Protein 5J1N (pdb70)

Foldseek 3Di:
DLVVLVVVLLVQCVVFFAPDPQLVVLNVQLNVDDALVSVLVSLVVSLVSQVLVQVCVVVVWAAQPVQDWPQRVCVVVVQHDPPFDTDRARTWDQDPQEIEGEHEDEDADPVVLVVVVVVQVVNQVSRQVRSVVRPHHYDYYYHYYHDSDGDRGDVVSVVSSVVSSVVSVVD

Solvent-accessible surface area: 9710 Å² total; per-residue (Å²): 87,40,150,119,75,25,49,47,4,48,63,20,0,55,137,96,8,35,157,49,115,108,1,46,178,25,45,106,30,3,43,106,34,105,89,32,164,51,2,28,106,22,0,84,118,1,2,49,30,0,3,32,2,17,0,2,99,85,56,46,10,108,34,8,84,134,104,30,23,0,82,121,2,0,121,70,98,73,35,83,8,128,60,18,63,168,5,50,3,30,0,35,90,17,81,57,67,61,0,32,0,0,6,13,13,18,84,93,44,101,75,84,45,101,98,30,84,90,83,0,91,111,57,0,91,112,0,92,114,41,0,104,100,35,109,6,59,16,73,58,56,30,31,24,56,89,47,54,89,12,154,19,7,45,70,130,1,0,49,92,0,67,93,15,9,153,33,3,118,170,141

InterPro domains:
  IPR007099 RNA-directed RNA polymerase, negative-strand RNA virus [PS50525] (1178-1373)
  IPR010453 RNA polymerase, arenaviral [MF_04086] (1-2219)
  IPR010453 RNA polymerase, arenaviral [PF06317] (178-2213)
  IPR010453 RNA polymerase, arenaviral [PIRSF000836] (1-2219)
  IPR026382 RNA endonuclease, cap-snatching, arenaviral [PF17296] (1-172)
  IPR048006 RNA endonuclease, cap-snatching, bunyaviral [TIGR04202] (86-146)

Sequence (171 aa):
GMEEDIACVVKDLVSKYLADNERLSSRQKLAFLVQTEPRMLLMMEGLKLLSLCIIEIDSCNANGCEHNSEDKSVERILHDHGILTPSLCFVVPDGYKLTGNVLILLECCCFVRSSPANFEQKYIEDFKKLEQLKEDLKTVNISSLIPLIIDGRTSFYNEQIPDWVNDKLRDTLFSLLRY

CATH classification: 3.30.70.2640

B-factor: mean 13.7, std 6.15, range [5.7, 61.82]

Nearest PDB structures (foldseek):
  5j1n-assembly1_A  TM=1.006E+00  e=1.691E-35  Mammarenavirus lassaense
  4miw-assembly1_A  TM=9.130E-01  e=6.187E-31  Mammarenavirus lassaense
  3jsb-assembly2_B  TM=9.415E-01  e=4.717E-23  Lymphocytic choriomeningitis virus (strain Armstrong)
  5ltn-assembly1_A  TM=9.493E-01  e=1.013E-22  Mammarenavirus choriomeningitidis
  3jsb-assembly1_A-2  TM=9.233E-01  e=7.367E-23  Lymphocytic choriomeningitis virus (strain Armstrong)

Structure (mmCIF, N/CA/C/O backbone):
data_5J1N
#
_entry.id   5J1N
#
_cell.length_a   51.500
_cell.length_b   51.500
_cell.length_c   143.000
_cell.angle_alpha   90.00
_cell.angle_beta   90.00
_cell.angle_gamma   90.00
#
_symmetry.space_group_name_H-M   'P 41 21 2'
#
loop_
_entity.id
_entity.type
_entity.pdbx_description
1 polymer 'RNA-directed RNA polymerase L'
2 non-polymer 'MANGANESE (III) ION'
3 non-polymer (4S)-2-METHYL-2,4-PENTANEDIOL
4 water water
#
loop_
_atom_site.group_PDB
_atom_site.id
_atom_site.type_symbol
_atom_site.label_atom_id
_atom_site.label_alt_id
_atom_site.label_comp_id
_atom_site.label_asym_id
_atom_site.label_entity_id
_atom_site.label_seq_id
_atom_site.pdbx_PDB_ins_code
_atom_site.Cartn_x
_atom_site.Cartn_y
_atom_site.Cartn_z
_atom_site.occupancy
_atom_site.B_iso_or_equiv
_atom_site.auth_seq_id
_atom_site.auth_comp_id
_atom_site.auth_asym_id
_atom_site.auth_atom_id
_atom_site.pdbx_PDB_model_num
ATOM 1 N N . GLY A 1 1 ? 45.159 22.443 -21.196 1.00 10.41 0 GLY A N 1
ATOM 2 C CA . GLY A 1 1 ? 44.044 23.129 -20.506 1.00 9.10 0 GLY A CA 1
ATOM 3 C C . GLY A 1 1 ? 42.869 22.174 -20.440 1.00 8.02 0 GLY A C 1
ATOM 4 O O . GLY A 1 1 ? 43.001 20.958 -20.646 1.00 8.22 0 GLY A O 1
ATOM 5 N N . MET A 1 2 ? 41.694 22.730 -20.161 1.00 8.37 1 MET A N 1
ATOM 6 C CA . MET A 1 2 ? 40.507 21.908 -19.950 1.00 8.32 1 MET A CA 1
ATOM 7 C C . MET A 1 2 ? 40.196 21.004 -21.131 1.00 7.59 1 MET A C 1
ATOM 8 O O . MET A 1 2 ? 39.831 19.844 -20.943 1.00 8.41 1 MET A O 1
ATOM 13 N N . GLU A 1 3 ? 40.293 21.521 -22.363 1.00 7.90 2 GLU A N 1
ATOM 14 C CA . GLU A 1 3 ? 39.971 20.658 -23.498 1.00 8.42 2 GLU A CA 1
ATOM 15 C C . GLU A 1 3 ? 40.862 19.432 -23.560 1.00 7.65 2 GLU A C 1
ATOM 16 O O . GLU A 1 3 ? 40.387 18.327 -23.816 1.00 8.23 2 GLU A O 1
ATOM 22 N N . GLU A 1 4 ? 42.165 19.626 -23.379 1.00 7.62 3 GLU A N 1
ATOM 23 C CA . GLU A 1 4 ? 43.051 18.479 -23.437 1.00 8.09 3 GLU A CA 1
ATOM 24 C C . GLU A 1 4 ? 42.797 17.535 -22.275 1.00 7.94 3 GLU A C 1
ATOM 25 O O . GLU A 1 4 ? 42.924 16.323 -22.437 1.00 8.63 3 GLU A O 1
ATOM 31 N N . ASP A 1 5 ? 42.436 18.065 -21.104 1.00 7.99 4 ASP A N 1
ATOM 32 C CA . ASP A 1 5 ? 42.105 17.193 -19.974 1.00 9.11 4 ASP A CA 1
ATOM 33 C C . ASP A 1 5 ? 40.893 16.316 -20.303 1.00 8.36 4 ASP A C 1
ATOM 34 O O . ASP A 1 5 ? 40.879 15.118 -19.990 1.00 9.28 4 ASP A O 1
ATOM 39 N N . ILE A 1 6 ? 39.885 16.892 -20.947 1.00 8.07 5 ILE A N 1
ATOM 40 C CA . ILE A 1 6 ? 38.718 16.117 -21.374 1.00 8.66 5 ILE A CA 1
ATOM 41 C C . ILE A 1 6 ? 39.115 15.069 -22.408 1.00 8.21 5 ILE A C 1
ATOM 42 O O . ILE A 1 6 ? 38.708 13.896 -22.322 1.00 8.73 5 ILE A O 1
ATOM 47 N N . ALA A 1 7 ? 39.921 15.470 -23.400 1.00 8.45 6 ALA A N 1
ATOM 48 C CA . ALA A 1 7 ? 40.349 14.520 -24.418 1.00 9.07 6 ALA A CA 1
ATOM 49 C C . ALA A 1 7 ? 41.141 13.374 -23.796 1.00 8.89 6 ALA A C 1
ATOM 50 O O . ALA A 1 7 ? 41.006 12.210 -24.190 1.00 9.47 6 ALA A O 1
ATOM 52 N N . CYS A 1 8 ? 41.992 13.693 -22.824 1.00 8.89 7 CYS A N 1
ATOM 53 C CA . CYS A 1 8 ? 42.773 12.675 -22.143 1.00 10.01 7 CYS A CA 1
ATOM 54 C C . CYS A 1 8 ? 41.872 11.669 -21.451 1.00 9.52 7 CYS A C 1
ATOM 55 O O . CYS A 1 8 ? 42.049 10.461 -21.608 1.00 9.94 7 CYS A O 1
ATOM 58 N N . VAL A 1 9 ? 40.875 12.154 -20.708 1.00 9.30 8 VAL A N 1
ATOM 59 C CA A VAL A 1 9 ? 39.934 11.276 -20.010 0.50 9.76 8 VAL A CA 1
ATOM 60 C CA B VAL A 1 9 ? 40.007 11.215 -19.997 0.50 10.06 8 VAL A CA 1
ATOM 61 C C . VAL A 1 9 ? 39.158 10.406 -20.980 1.00 9.12 8 VAL A C 1
ATOM 62 O O . VAL A 1 9 ? 38.929 9.221 -20.745 1.00 9.36 8 VAL A O 1
ATOM 69 N N . LYS A 1 10 ? 38.713 10.993 -22.089 1.00 8.89 9 LYS A N 1
ATOM 70 C CA . LYS A 1 10 ? 38.022 10.183 -23.100 1.00 9.20 9 LYS A CA 1
ATOM 71 C C . LYS A 1 10 ? 38.902 9.061 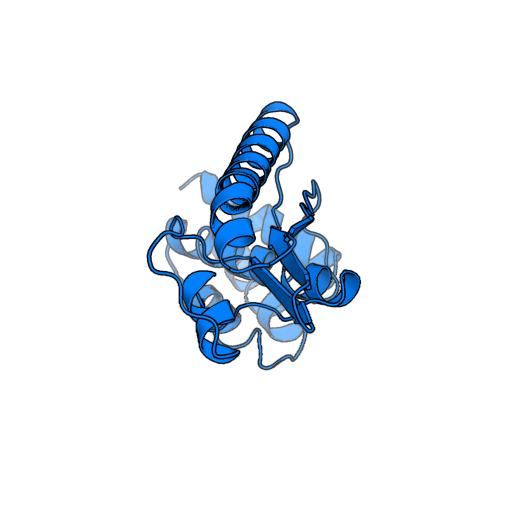-23.629 1.00 8.90 9 LYS A C 1
ATOM 72 O O . LYS A 1 10 ? 38.439 7.924 -23.801 1.00 9.13 9 LYS A O 1
ATOM 78 N N . ASP A 1 11 ? 40.170 9.375 -23.904 1.00 9.36 10 ASP A N 1
ATOM 79 C CA . ASP A 1 11 ? 41.111 8.372 -24.359 1.00 9.72 10 ASP A CA 1
ATOM 80 C C . ASP A 1 11 ? 41.326 7.280 -23.308 1.00 8.79 10 ASP A C 1
ATOM 81 O O . ASP A 1 11 ? 41.376 6.102 -23.658 1.00 9.83 10 ASP A O 1
ATOM 86 N N . LEU A 1 12 ? 41.438 7.671 -22.045 1.00 8.90 11 LEU A N 1
ATOM 87 C CA . LEU A 1 12 ? 41.608 6.693 -20.979 1.00 9.33 11 LEU A CA 1
ATOM 88 C C . LEU A 1 12 ? 40.386 5.800 -20.823 1.00 8.50 11 LEU A C 1
ATOM 89 O O . LEU A 1 12 ? 40.523 4.584 -20.624 1.00 9.09 11 LEU A O 1
ATOM 94 N N . VAL A 1 13 ? 39.188 6.376 -20.911 1.00 8.51 12 VAL A N 1
ATOM 95 C CA . VAL A 1 13 ? 37.982 5.557 -20.824 1.00 8.71 12 VAL A CA 1
ATOM 96 C C . VAL A 1 13 ? 37.927 4.613 -22.017 1.00 8.30 12 VAL A C 1
ATOM 97 O O . VAL A 1 13 ? 37.638 3.426 -21.865 1.00 8.90 12 VAL A O 1
ATOM 101 N N . SER A 1 14 ? 38.237 5.123 -23.211 1.00 8.79 13 SER A N 1
ATOM 102 C CA . SER A 1 14 ? 38.262 4.288 -24.386 1.00 9.21 13 SER A CA 1
ATOM 103 C C . SER A 1 14 ? 39.183 3.079 -24.203 1.00 8.90 13 SER A C 1
ATOM 104 O O . SER A 1 14 ? 38.799 1.936 -24.498 1.00 9.71 13 SER A O 1
ATOM 107 N N . LYS A 1 15 ? 40.405 3.325 -23.740 1.00 9.05 14 LYS A N 1
ATOM 108 C CA . LYS A 1 15 ? 41.421 2.287 -23.629 1.00 9.74 14 LYS A CA 1
ATOM 109 C C . LYS A 1 15 ? 41.192 1.330 -22.462 1.00 10.00 14 LYS A C 1
ATOM 110 O O . LYS A 1 15 ? 41.500 0.144 -22.573 1.00 12.30 14 LYS A O 1
ATOM 116 N N . TYR A 1 16 ? 40.709 1.838 -21.330 1.00 9.35 15 TYR A N 1
ATOM 117 C CA . TYR A 1 16 ? 40.779 1.107 -20.079 1.00 9.76 15 TYR A CA 1
ATOM 118 C C . TYR A 1 16 ? 39.452 0.659 -19.502 1.00 9.24 15 TYR A C 1
ATOM 119 O O . TYR A 1 16 ? 39.466 -0.164 -18.578 1.00 10.20 15 TYR A O 1
ATOM 128 N N . LEU A 1 17 ? 38.313 1.156 -19.980 1.00 8.79 16 LEU A N 1
ATOM 129 C CA . LEU A 1 17 ? 37.053 0.579 -19.537 1.00 8.47 16 LEU A CA 1
ATOM 130 C C . LEU A 1 17 ? 37.031 -0.889 -1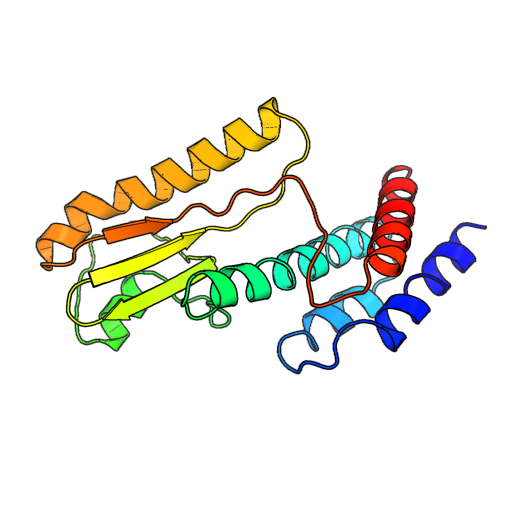9.912 1.00 8.17 16 LEU A C 1
ATOM 131 O O . LEU A 1 17 ? 37.452 -1.254 -21.005 1.00 9.68 16 LEU A O 1
ATOM 136 N N . ALA A 1 18 ? 36.509 -1.743 -19.039 1.00 8.43 17 ALA A N 1
ATOM 137 C CA . ALA A 1 18 ? 36.397 -3.152 -19.361 1.00 8.78 17 ALA A CA 1
ATOM 138 C C . ALA A 1 18 ? 35.732 -3.334 -20.715 1.00 8.60 17 ALA A C 1
ATOM 139 O O . ALA A 1 18 ? 34.767 -2.648 -21.072 1.00 9.26 17 ALA A O 1
ATOM 141 N N . ASP A 1 19 ? 36.258 -4.296 -21.462 1.00 9.35 18 ASP A N 1
ATOM 142 C CA . ASP A 1 19 ? 35.711 -4.655 -22.747 1.00 9.96 18 ASP A CA 1
ATOM 143 C C . ASP A 1 19 ? 34.517 -5.579 -22.515 1.00 10.46 18 ASP A C 1
ATOM 144 O O . ASP A 1 19 ? 34.643 -6.800 -22.471 1.00 14.36 18 ASP A O 1
ATOM 149 N N . ASN A 1 20 ? 33.368 -4.970 -22.294 1.00 11.36 19 ASN A N 1
ATOM 150 C CA . ASN A 1 20 ? 32.177 -5.655 -21.894 1.00 11.16 19 ASN A CA 1
ATOM 151 C C . ASN A 1 20 ? 31.010 -5.073 -22.653 1.00 9.98 19 ASN A C 1
ATOM 152 O O . ASN A 1 20 ? 30.748 -3.870 -22.580 1.00 10.22 19 ASN A O 1
ATOM 157 N N . GLU A 1 21 ? 30.295 -5.924 -23.369 1.00 9.68 20 GLU A N 1
ATOM 158 C CA . GLU A 1 21 ? 29.204 -5.511 -24.226 1.00 10.26 20 GLU A CA 1
ATOM 159 C C . GLU A 1 21 ? 28.133 -4.758 -23.448 1.00 9.07 20 GLU A C 1
ATOM 160 O O . GLU A 1 21 ? 27.456 -3.896 -24.005 1.00 9.90 20 GLU A O 1
ATOM 166 N N . ARG A 1 22 ? 27.962 -5.070 -22.169 1.00 8.57 21 ARG A N 1
ATOM 167 C CA . ARG A 1 22 ? 26.947 -4.419 -21.349 1.00 8.80 21 ARG A CA 1
ATOM 168 C C . ARG A 1 22 ? 27.253 -2.961 -21.077 1.00 7.13 21 ARG A C 1
ATOM 169 O O . ARG A 1 22 ? 26.354 -2.197 -20.704 1.00 8.32 21 ARG A O 1
ATOM 177 N N . LEU A 1 23 ? 28.507 -2.565 -21.278 1.00 7.50 22 LEU A N 1
ATOM 178 C CA . LEU A 1 23 ? 28.944 -1.198 -21.098 1.00 7.74 22 LEU A CA 1
ATOM 179 C C . LEU A 1 23 ? 29.002 -0.385 -22.382 1.00 7.32 22 LEU A C 1
ATOM 180 O O . LEU A 1 23 ? 29.163 0.819 -22.310 1.00 7.94 22 LEU A O 1
ATOM 185 N N A SER A 1 24 ? 28.902 -1.038 -23.535 0.50 7.97 23 SER A N 1
ATOM 186 N N B SER A 1 24 ? 28.853 -1.002 -23.552 0.50 8.43 23 SER A N 1
ATOM 187 C CA A SER A 1 24 ? 29.198 -0.372 -24.805 0.50 8.25 23 SER A CA 1
ATOM 188 C CA B SER A 1 24 ? 29.219 -0.337 -24.804 0.50 8.83 23 SER A CA 1
ATOM 189 C C A SER A 1 24 ? 28.326 0.822 -25.095 0.50 7.59 23 SER A C 1
ATOM 190 C C B SER A 1 24 ? 28.329 0.848 -25.087 0.50 7.83 23 SER A C 1
ATOM 191 O O A SER A 1 24 ? 28.813 1.862 -25.537 0.50 8.28 23 SER A O 1
ATOM 192 O O B SER A 1 24 ? 28.800 1.904 -25.523 0.50 8.57 23 SER A O 1
ATOM 197 N N . ARG A 1 25 ? 27.043 0.678 -24.859 1.00 7.72 24 ARG A N 1
ATOM 198 C CA . ARG A 1 25 ? 26.135 1.744 -25.198 1.00 8.79 24 ARG A CA 1
ATOM 199 C C . ARG A 1 25 ? 26.371 2.965 -24.335 1.00 7.41 24 ARG A C 1
ATOM 200 O O . ARG A 1 25 ? 26.390 4.097 -24.833 1.00 8.00 24 ARG A O 1
ATOM 208 N N . GLN A 1 26 ? 26.560 2.764 -23.027 1.00 7.38 25 GLN A N 1
ATOM 209 C CA . GLN A 1 26 ? 26.809 3.894 -22.127 1.00 7.36 25 GLN A CA 1
ATOM 210 C C . GLN A 1 26 ? 28.216 4.484 -22.302 1.00 6.89 25 GLN A C 1
ATOM 211 O O . GLN A 1 26 ? 28.402 5.698 -22.136 1.00 7.35 25 GLN A O 1
ATOM 217 N N . LYS A 1 27 ? 29.178 3.642 -22.676 1.00 7.03 26 LYS A N 1
ATOM 218 C CA . LYS A 1 27 ? 30.501 4.137 -23.025 1.00 7.17 26 LYS A CA 1
ATOM 219 C C . LYS A 1 27 ? 30.391 5.138 -24.175 1.00 6.99 26 LYS A C 1
ATOM 220 O O . LYS A 1 27 ? 30.931 6.250 -24.103 1.00 7.00 26 LYS A O 1
ATOM 226 N N . LEU A 1 28 ? 29.695 4.755 -25.248 1.00 7.36 27 LEU A N 1
ATOM 227 C CA . LEU A 1 28 ? 29.493 5.653 -26.377 1.00 7.91 27 LEU A CA 1
ATOM 228 C C . LEU A 1 28 ? 28.708 6.900 -25.980 1.00 7.58 27 LEU A C 1
ATOM 229 O O . LEU A 1 28 ? 29.022 8.013 -26.422 1.00 8.04 27 LEU A O 1
ATOM 234 N N . ALA A 1 29 ? 27.682 6.744 -25.136 1.00 7.57 28 ALA A N 1
ATOM 235 C CA . ALA A 1 29 ? 26.871 7.881 -24.722 1.00 8.31 28 ALA A CA 1
ATOM 236 C C . ALA A 1 29 ? 27.735 8.933 -24.019 1.00 7.95 28 ALA A C 1
ATOM 237 O O . ALA A 1 29 ? 27.472 10.130 -24.158 1.00 8.73 28 ALA A O 1
ATOM 239 N N . PHE A 1 30 ? 28.750 8.499 -23.267 1.00 7.66 29 PHE A N 1
ATOM 240 C CA . PHE A 1 30 ? 29.691 9.428 -22.677 1.00 7.67 29 PHE A CA 1
ATOM 241 C C . PHE A 1 30 ? 30.646 10.026 -23.729 1.00 7.08 29 PHE A C 1
ATOM 242 O O . PHE A 1 30 ? 30.815 11.236 -23.798 1.00 7.82 29 PHE A O 1
ATOM 250 N N . LEU A 1 31 ? 31.261 9.149 -24.522 1.00 7.40 30 LEU A N 1
ATOM 251 C CA . LEU A 1 31 ? 32.339 9.577 -25.408 1.00 7.90 30 LEU A CA 1
ATOM 252 C C . LEU A 1 31 ? 31.896 10.556 -26.478 1.00 7.66 30 LEU A C 1
ATOM 253 O O . LEU A 1 31 ? 32.700 11.363 -26.912 1.00 8.77 30 LEU A O 1
ATOM 258 N N . VAL A 1 32 ? 30.644 10.502 -26.907 1.00 7.65 31 VAL A N 1
ATOM 259 C CA . VAL A 1 32 ? 30.189 11.398 -27.965 1.00 8.58 31 VAL A CA 1
ATOM 260 C C . VAL A 1 32 ? 29.890 12.799 -27.482 1.00 9.43 31 VAL A C 1
ATOM 261 O O . VAL A 1 32 ? 29.658 13.683 -28.314 1.00 10.98 31 VAL A O 1
ATOM 265 N N . GLN A 1 33 ? 29.835 13.037 -26.169 1.00 9.27 32 GLN A N 1
ATOM 266 C CA . GLN A 1 33 ? 29.420 14.339 -25.667 1.00 9.61 32 GLN A CA 1
ATOM 267 C C . GLN A 1 33 ? 30.516 15.385 -25.732 1.00 9.67 32 GLN A C 1
ATOM 268 O O . GLN A 1 33 ? 31.707 15.105 -25.539 1.00 11.03 32 GLN A O 1
ATOM 274 N N . THR A 1 34 ? 30.092 16.626 -25.950 1.00 10.20 33 THR A N 1
ATOM 275 C CA . THR A 1 34 ? 30.984 17.783 -25.981 1.00 11.57 33 THR A CA 1
ATOM 276 C C . THR A 1 34 ? 30.673 18.739 -24.836 1.00 10.46 33 THR A C 1
ATOM 277 O O . THR A 1 34 ? 31.557 19.403 -24.277 1.00 13.50 33 THR A O 1
ATOM 281 N N . GLU A 1 35 ? 29.403 18.872 -24.495 1.00 10.83 34 GLU A N 1
ATOM 282 C CA . GLU A 1 35 ? 28.982 19.888 -23.537 1.00 11.22 34 GLU A CA 1
ATOM 283 C C . GL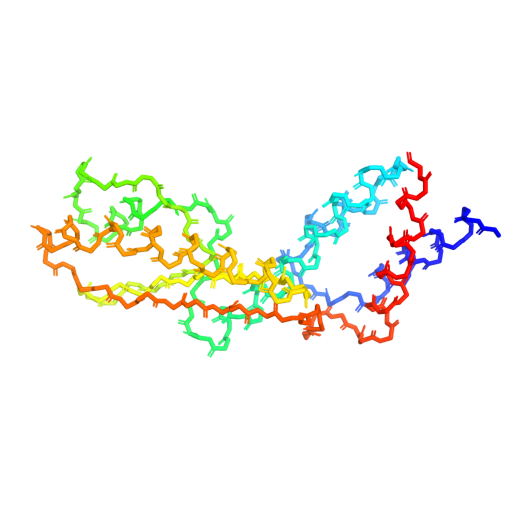U A 1 35 ? 29.205 19.442 -22.100 1.00 10.94 34 GLU A C 1
ATOM 284 O O . GLU A 1 35 ? 28.917 18.288 -21.757 1.00 11.11 34 GLU A O 1
ATOM 290 N N . PRO A 1 36 ? 29.687 20.331 -21.230 1.00 10.95 35 PRO A N 1
ATOM 291 C CA . PRO A 1 36 ? 29.970 19.931 -19.839 1.00 11.33 35 PRO A CA 1
ATOM 292 C C . PRO A 1 36 ? 28.807 19.257 -19.121 1.00 11.19 35 PRO A C 1
ATOM 293 O O . PRO A 1 36 ? 29.015 18.249 -18.458 1.00 11.37 35 PRO A O 1
ATOM 297 N N . ARG A 1 37 ? 27.592 19.769 -19.254 1.00 11.64 36 ARG A N 1
ATOM 298 C CA . ARG A 1 37 ? 26.462 19.163 -18.557 1.00 11.78 36 ARG A CA 1
ATOM 299 C C . ARG A 1 37 ? 26.218 17.737 -19.050 1.00 10.72 36 ARG A C 1
ATOM 300 O O . ARG A 1 37 ? 25.771 16.888 -18.266 1.00 11.55 36 ARG A O 1
ATOM 308 N N . MET A 1 38 ? 26.478 17.469 -20.316 1.00 11.25 37 MET A N 1
ATOM 309 C CA . MET A 1 38 ? 26.281 16.137 -20.850 1.00 10.60 37 MET A CA 1
ATOM 310 C C . MET A 1 38 ? 27.416 15.192 -20.510 1.00 10.05 37 MET A C 1
ATOM 311 O O . MET A 1 38 ? 27.154 14.004 -20.272 1.00 10.44 37 MET A O 1
ATOM 316 N N . LEU A 1 39 ? 28.657 15.675 -20.502 1.00 10.01 38 LEU A N 1
ATOM 317 C CA . LEU A 1 39 ? 29.782 14.888 -20.017 1.00 10.23 38 LEU A CA 1
ATOM 318 C C . LEU A 1 39 ? 29.556 14.467 -18.576 1.00 9.85 38 LEU A C 1
ATOM 319 O O . LEU A 1 39 ? 29.796 13.304 -18.232 1.00 9.95 38 LEU A O 1
ATOM 324 N N . LEU A 1 40 ? 29.103 15.391 -17.728 1.00 10.46 39 LEU A N 1
ATOM 325 C CA . LEU A 1 40 ? 28.740 15.064 -16.364 1.00 10.81 39 LEU A CA 1
ATOM 326 C C . LEU A 1 40 ? 27.636 14.030 -16.306 1.00 9.81 39 LEU A C 1
ATOM 327 O O . LEU A 1 40 ? 27.766 13.002 -15.658 1.00 10.38 39 LEU A O 1
ATOM 332 N N A MET A 1 41 ? 26.533 14.284 -16.988 0.50 9.94 40 MET A N 1
ATOM 333 N N B MET A 1 41 ? 26.541 14.295 -16.986 0.50 9.82 40 MET A N 1
ATOM 334 C CA A MET A 1 41 ? 25.388 13.396 -16.872 0.50 9.94 40 MET A CA 1
ATOM 335 C CA B MET A 1 41 ? 25.404 13.411 -16.900 0.50 9.83 40 MET A CA 1
ATOM 336 C C A MET A 1 41 ? 25.740 11.980 -17.349 0.50 8.65 40 MET A C 1
ATOM 337 C C B MET A 1 41 ? 25.777 11.995 -17.327 0.50 8.58 40 MET A C 1
ATOM 338 O O A MET A 1 41 ? 25.406 10.982 -16.689 0.50 9.01 40 MET A O 1
ATOM 339 O O B MET A 1 41 ? 25.478 11.021 -16.618 0.50 9.04 40 MET A O 1
ATOM 348 N N . GLU A 1 42 ? 26.396 11.887 -18.502 1.00 8.26 41 GLU A N 1
ATOM 349 C CA . GLU A 1 42 ? 26.705 10.578 -19.077 1.00 8.41 41 GLU A CA 1
ATOM 350 C C . GLU A 1 42 ? 27.893 9.920 -18.409 1.00 7.70 41 GLU A C 1
ATOM 351 O O . GLU A 1 42 ? 27.961 8.682 -18.357 1.00 8.21 41 GLU A O 1
ATOM 357 N N . GLY A 1 43 ? 28.825 10.715 -17.896 1.00 7.94 42 GLY A N 1
ATOM 358 C CA . GLY A 1 43 ? 29.953 10.161 -17.147 1.00 8.71 42 GLY A CA 1
ATOM 359 C C . GLY A 1 43 ? 29.478 9.553 -15.832 1.00 8.45 42 GLY A C 1
ATOM 360 O O . GLY A 1 43 ? 29.910 8.454 -15.454 1.00 8.50 42 GLY A O 1
ATOM 361 N N . LEU A 1 44 ? 28.576 10.255 -15.136 1.00 8.72 43 LEU A N 1
ATOM 362 C CA . LEU A 1 44 ? 27.978 9.708 -13.918 1.00 9.01 43 LEU A CA 1
ATOM 363 C C . LEU A 1 44 ? 27.171 8.448 -14.223 1.00 8.02 43 LEU A C 1
ATOM 364 O O . LEU A 1 44 ? 27.227 7.477 -13.472 1.00 8.81 43 LEU A O 1
ATOM 369 N N . LYS A 1 45 ? 26.421 8.451 -15.325 1.00 7.84 44 LYS A N 1
ATOM 370 C CA . LYS A 1 45 ? 25.655 7.259 -15.687 1.00 7.76 44 LYS A CA 1
ATOM 371 C C . LYS A 1 45 ? 26.576 6.073 -15.977 1.00 7.05 44 LYS A C 1
ATOM 372 O O . LYS A 1 45 ? 26.255 4.936 -15.653 1.00 7.37 44 LYS A O 1
ATOM 378 N N . LEU A 1 46 ? 27.728 6.329 -16.598 1.00 7.07 45 LEU A N 1
ATOM 379 C CA . LEU A 1 46 ? 28.687 5.268 -16.861 1.00 7.34 45 LEU A CA 1
ATOM 380 C C . LEU A 1 46 ? 29.193 4.676 -15.548 1.00 6.99 45 LEU A C 1
ATOM 381 O O . LEU A 1 46 ? 29.214 3.459 -15.391 1.00 7.51 45 LEU A O 1
ATOM 386 N N . LEU A 1 47 ? 29.635 5.526 -14.624 1.00 7.60 46 LEU A N 1
ATOM 387 C CA . LEU A 1 47 ? 30.084 5.029 -13.322 1.00 8.28 46 LEU A CA 1
ATOM 388 C C . LEU A 1 47 ? 28.984 4.272 -12.588 1.00 8.09 46 LEU A C 1
ATOM 389 O O . LEU A 1 47 ? 29.259 3.196 -12.039 1.00 8.98 46 LEU A O 1
ATOM 394 N N . SER A 1 48 ? 27.756 4.784 -12.597 1.00 8.06 47 SER A N 1
ATOM 395 C CA . SER A 1 48 ? 26.660 4.082 -11.938 1.00 8.79 47 SER A CA 1
ATOM 396 C C . SER A 1 48 ? 26.441 2.704 -12.532 1.00 7.73 47 SER A C 1
ATOM 397 O O . SER A 1 48 ? 26.193 1.747 -11.781 1.00 8.53 47 SER A O 1
ATOM 400 N N . LEU A 1 49 ? 26.458 2.597 -13.866 1.00 7.64 48 LEU A N 1
ATOM 401 C CA . LEU A 1 49 ? 26.278 1.316 -14.513 1.00 7.47 48 LEU A CA 1
ATOM 402 C C . LEU A 1 49 ? 27.355 0.320 -14.084 1.00 7.38 48 LEU A C 1
ATOM 403 O O . LEU A 1 49 ? 27.064 -0.835 -13.799 1.00 7.87 48 LEU A O 1
ATOM 408 N N . CYS A 1 50 ? 28.608 0.778 -14.046 1.00 7.64 49 CYS A N 1
ATOM 409 C CA . CYS A 1 50 ? 29.699 -0.096 -13.620 1.00 8.38 49 CYS A CA 1
ATOM 410 C C . CYS A 1 50 ? 29.477 -0.619 -12.206 1.00 8.28 49 CYS A C 1
ATOM 411 O O . CYS A 1 50 ? 29.670 -1.803 -11.947 1.00 9.17 49 CYS A O 1
ATOM 414 N N . ILE A 1 51 ? 29.067 0.263 -11.308 1.00 8.39 50 ILE A N 1
ATOM 415 C CA A ILE A 1 51 ? 28.834 -0.133 -9.944 0.50 9.06 50 ILE A CA 1
ATOM 416 C CA B ILE A 1 51 ? 28.801 -0.091 -9.919 0.50 9.23 50 ILE A CA 1
ATOM 417 C C . ILE A 1 51 ? 27.645 -1.083 -9.843 1.00 8.87 50 ILE A C 1
ATOM 418 O O . ILE A 1 51 ? 27.696 -2.080 -9.095 1.00 9.65 50 ILE A O 1
ATOM 427 N N . GLU A 1 52 ? 26.596 -0.835 -10.615 1.00 8.26 51 GLU A N 1
ATOM 428 C CA . GLU A 1 52 ? 25.430 -1.722 -10.607 1.00 8.59 51 GLU A CA 1
ATOM 429 C C . GLU A 1 52 ? 25.784 -3.112 -11.064 1.00 8.57 51 GLU A C 1
ATOM 430 O O . GLU A 1 52 ? 25.318 -4.100 -10.482 1.00 9.57 51 GLU A O 1
ATOM 436 N N . ILE A 1 53 ? 26.581 -3.225 -12.112 1.00 8.96 52 ILE A N 1
ATOM 437 C CA . ILE A 1 53 ? 26.998 -4.531 -12.593 1.00 10.41 52 ILE A CA 1
ATOM 438 C C . ILE A 1 53 ? 27.773 -5.275 -11.500 1.00 9.55 52 ILE A C 1
ATOM 439 O O . ILE A 1 53 ? 27.506 -6.468 -11.238 1.00 10.25 52 ILE A O 1
ATOM 444 N N . ASP A 1 54 ? 28.697 -4.587 -10.839 1.00 9.78 53 ASP A N 1
ATOM 445 C CA . ASP A 1 54 ? 29.428 -5.213 -9.747 1.00 9.77 53 ASP A CA 1
ATOM 446 C C . ASP A 1 54 ? 28.514 -5.625 -8.610 1.00 9.66 53 ASP A C 1
ATOM 447 O O . ASP A 1 54 ? 28.659 -6.726 -8.063 1.00 11.03 53 ASP A O 1
ATOM 452 N N . SER A 1 55 ? 27.585 -4.743 -8.238 1.00 9.38 54 SER A N 1
ATOM 453 C CA . SER A 1 55 ? 26.661 -5.018 -7.138 1.00 10.06 54 SER A CA 1
ATOM 454 C C . SER A 1 55 ? 25.777 -6.220 -7.438 1.00 9.52 54 SER A C 1
ATOM 455 O O . SER A 1 55 ? 25.568 -7.090 -6.568 1.00 10.64 54 SER A O 1
ATOM 458 N N . CYS A 1 56 ? 25.278 -6.311 -8.665 1.00 9.73 55 CYS A N 1
ATOM 459 C CA . CYS A 1 56 ? 24.456 -7.444 -9.056 1.00 10.51 55 CYS A CA 1
ATOM 460 C C . CYS A 1 56 ? 25.269 -8.736 -9.019 1.00 11.31 55 CYS A C 1
ATOM 461 O O . CYS A 1 56 ? 24.800 -9.759 -8.501 1.00 13.05 55 CYS A O 1
ATOM 464 N N . ASN A 1 57 ? 26.505 -8.689 -9.530 1.00 11.65 56 ASN A N 1
ATOM 465 C CA . ASN A 1 57 ? 27.386 -9.838 -9.421 1.00 13.59 56 ASN A CA 1
ATOM 466 C C . ASN A 1 57 ? 27.603 -10.283 -7.981 1.00 13.66 56 ASN A C 1
ATOM 467 O O . ASN A 1 57 ? 27.490 -11.478 -7.664 1.00 17.24 56 ASN A O 1
ATOM 472 N N . ALA A 1 58 ? 27.877 -9.344 -7.092 1.00 13.34 57 ALA A N 1
ATOM 473 C CA . ALA A 1 58 ? 28.196 -9.683 -5.726 1.00 14.55 57 ALA A CA 1
ATOM 474 C C . ALA A 1 58 ? 26.990 -10.218 -4.962 1.00 14.08 57 ALA A C 1
ATOM 475 O O . ALA A 1 58 ? 27.161 -10.998 -4.031 1.00 16.26 57 ALA A O 1
ATOM 477 N N . ASN A 1 59 ? 25.782 -9.838 -5.381 1.00 13.89 58 ASN A N 1
ATOM 478 C CA . ASN A 1 59 ? 24.554 -10.178 -4.664 1.00 14.46 58 ASN A CA 1
ATOM 479 C C . ASN A 1 59 ? 23.727 -11.215 -5.358 1.00 14.63 58 ASN A C 1
ATOM 480 O O . ASN A 1 59 ? 22.587 -11.475 -4.974 1.00 18.15 58 ASN A O 1
ATOM 485 N N . GLY A 1 60 ? 24.283 -11.828 -6.391 1.00 14.96 59 GLY A N 1
ATOM 486 C CA . GLY A 1 60 ? 23.606 -12.923 -7.083 1.00 15.97 59 GLY A CA 1
ATOM 487 C C . GLY A 1 60 ? 22.328 -12.538 -7.812 1.00 14.97 59 GLY A C 1
ATOM 488 O O . GLY A 1 60 ? 21.447 -13.371 -8.005 1.00 17.80 59 GLY A O 1
ATOM 489 N N . CYS A 1 61 ? 22.262 -11.283 -8.268 1.00 12.35 60 CYS A N 1
ATOM 490 C CA . CYS A 1 61 ? 21.102 -10.746 -8.953 1.00 11.60 60 CYS A CA 1
ATOM 491 C C . CYS A 1 61 ? 21.371 -10.519 -10.439 1.00 10.46 60 CYS A C 1
ATOM 492 O O . CYS A 1 61 ? 22.503 -10.283 -10.854 1.00 13.00 60 CYS A O 1
ATOM 495 N N . GLU A 1 62 ? 20.297 -10.522 -11.216 1.00 10.28 61 GLU A N 1
ATOM 496 C CA . GLU A 1 62 ? 20.342 -10.092 -12.609 1.00 10.84 61 GLU A CA 1
ATOM 497 C C . GLU A 1 62 ? 20.311 -8.566 -12.672 1.00 9.47 61 GLU A C 1
ATOM 498 O O . GLU A 1 62 ? 19.433 -7.956 -12.062 1.00 10.33 61 GLU A O 1
ATOM 504 N N . HIS A 1 63 ? 21.210 -7.962 -13.449 1.00 9.65 62 HIS A N 1
ATOM 505 C CA . HIS A 1 63 ? 21.133 -6.534 -13.713 1.00 9.04 62 HIS A CA 1
ATOM 506 C C . HIS A 1 63 ? 19.930 -6.235 -14.603 1.00 8.58 62 HIS A C 1
ATOM 507 O O . HIS A 1 63 ? 19.750 -6.868 -15.642 1.00 9.82 62 HIS A O 1
ATOM 514 N N . ASN A 1 64 ? 19.110 -5.279 -14.188 1.00 7.98 63 ASN A N 1
ATOM 515 C CA . ASN A 1 64 ? 17.832 -5.039 -14.845 1.00 8.55 63 ASN A CA 1
ATOM 516 C C . ASN A 1 64 ? 17.960 -4.121 -16.064 1.00 8.48 63 ASN A C 1
ATOM 517 O O . ASN A 1 64 ? 17.325 -3.055 -16.133 1.00 8.88 63 ASN A O 1
ATOM 522 N N . SER A 1 65 ? 18.749 -4.548 -17.041 1.00 9.85 64 SER A N 1
ATOM 523 C CA . SER A 1 65 ? 19.055 -3.698 -18.185 1.00 10.44 64 SER A CA 1
ATOM 524 C C . SER A 1 65 ? 17.868 -3.504 -19.126 1.00 9.98 64 SER A C 1
ATOM 525 O O . SER A 1 65 ? 17.899 -2.582 -19.934 1.00 11.87 64 SER A O 1
ATOM 528 N N . GLU A 1 66 ? 16.847 -4.356 -19.036 1.00 9.88 65 GLU A N 1
ATOM 529 C CA . GLU A 1 66 ? 15.613 -4.151 -19.802 1.00 10.08 65 GLU A CA 1
ATOM 530 C C . GLU A 1 66 ? 14.630 -3.277 -19.068 1.00 9.28 65 GLU A C 1
ATOM 531 O O . GLU A 1 66 ? 13.525 -3.046 -19.565 1.00 9.81 65 GLU A O 1
ATOM 537 N N . ASP A 1 67 ? 15.012 -2.778 -17.887 1.00 8.67 66 ASP A N 1
ATOM 538 C CA . ASP A 1 67 ? 14.148 -1.855 -17.142 1.00 8.36 66 ASP A CA 1
ATOM 539 C C . ASP A 1 67 ? 12.766 -2.438 -16.866 1.00 8.12 66 ASP A C 1
ATOM 540 O O . ASP A 1 67 ? 11.735 -1.765 -16.988 1.00 9.04 66 ASP A O 1
ATOM 545 N N . LYS A 1 68 ? 12.739 -3.696 -16.459 1.00 7.74 67 LYS A N 1
ATOM 546 C CA . LYS A 1 68 ? 11.493 -4.344 -16.072 1.00 8.11 67 LYS A CA 1
ATOM 547 C C . LYS A 1 68 ? 10.975 -3.777 -14.752 1.00 7.63 67 LYS A C 1
ATOM 548 O O . LYS A 1 68 ? 11.722 -3.674 -13.777 1.00 8.29 67 LYS A O 1
ATOM 554 N N . SER A 1 69 ? 9.682 -3.455 -14.714 1.00 7.62 68 SER A N 1
ATOM 555 C CA . SER A 1 69 ? 9.047 -3.154 -13.442 1.00 7.66 68 SER A CA 1
ATOM 556 C C . SER A 1 69 ? 8.924 -4.432 -12.620 1.00 7.17 68 SER A C 1
ATOM 557 O O . SER A 1 69 ? 9.010 -5.549 -13.138 1.00 7.71 68 SER A O 1
ATOM 560 N N . VAL A 1 70 ? 8.681 -4.272 -11.325 1.00 7.52 69 VAL A N 1
ATOM 561 C CA . VAL A 1 70 ? 8.402 -5.442 -10.492 1.00 7.96 69 VAL A CA 1
ATOM 562 C C . VAL A 1 70 ? 7.175 -6.186 -11.016 1.00 7.80 69 VAL A C 1
ATOM 563 O O . VAL A 1 70 ? 7.172 -7.421 -11.044 1.00 8.39 69 VAL A O 1
ATOM 567 N N . GLU A 1 71 ? 6.146 -5.455 -11.443 1.00 8.05 70 GLU A N 1
ATOM 568 C CA . GLU A 1 71 ? 4.983 -6.095 -12.039 1.00 8.87 70 GLU A CA 1
ATOM 569 C C . GLU A 1 71 ? 5.396 -6.971 -13.240 1.00 8.85 70 GLU A C 1
ATOM 570 O O . GLU A 1 71 ? 4.908 -8.106 -13.374 1.00 9.35 70 GLU A O 1
ATOM 576 N N . ARG A 1 72 ? 6.277 -6.462 -14.092 1.00 8.81 71 ARG A N 1
ATOM 577 C CA . ARG A 1 72 ? 6.766 -7.239 -15.234 1.00 9.50 71 ARG A CA 1
ATOM 578 C C . ARG A 1 72 ? 7.611 -8.452 -14.826 1.00 9.00 71 ARG A C 1
ATOM 579 O O . ARG A 1 72 ? 7.468 -9.538 -15.413 1.00 10.08 71 ARG A O 1
ATOM 587 N N . ILE A 1 73 ? 8.485 -8.281 -13.842 1.00 8.71 72 ILE A N 1
ATOM 588 C CA . ILE A 1 73 ? 9.281 -9.401 -13.333 1.00 9.37 72 ILE A CA 1
ATOM 589 C C . ILE A 1 73 ? 8.351 -10.551 -12.894 1.00 9.45 72 ILE A C 1
ATOM 590 O O . ILE A 1 73 ? 8.620 -11.727 -13.210 1.00 11.00 72 ILE A O 1
ATOM 595 N N . LEU A 1 74 ? 7.290 -10.222 -12.164 1.00 8.88 73 LEU A N 1
ATOM 596 C CA . LEU A 1 74 ? 6.316 -11.231 -11.751 1.00 9.20 73 LEU A CA 1
ATOM 597 C C . LEU A 1 74 ? 5.581 -11.815 -12.941 1.00 9.36 73 LEU A C 1
ATOM 598 O O . LEU A 1 74 ? 5.397 -13.051 -13.028 1.00 10.10 73 LEU A O 1
ATOM 603 N N . HIS A 1 75 ? 5.164 -10.962 -13.875 1.00 9.86 74 HIS A N 1
ATOM 604 C CA . HIS A 1 75 ? 4.459 -11.412 -15.063 1.00 10.81 74 HIS A CA 1
ATOM 605 C C . HIS A 1 75 ? 5.279 -12.411 -15.875 1.00 10.34 74 HIS A C 1
ATOM 606 O O . HIS A 1 75 ? 4.747 -13.393 -16.408 1.00 11.75 74 HIS A O 1
ATOM 613 N N . ASP A 1 76 ? 6.585 -12.195 -15.931 1.00 11.00 75 ASP A N 1
ATOM 614 C CA . ASP A 1 76 ? 7.483 -13.107 -16.616 1.00 11.76 75 ASP A CA 1
ATOM 615 C C . ASP A 1 76 ? 7.461 -14.511 -16.028 1.00 11.39 75 ASP A C 1
ATOM 616 O O . ASP A 1 76 ? 7.849 -15.467 -16.703 1.00 13.16 75 ASP A O 1
ATOM 621 N N . HIS A 1 77 ? 7.095 -14.604 -14.750 1.00 10.58 76 HIS A N 1
ATOM 622 C CA . HIS A 1 77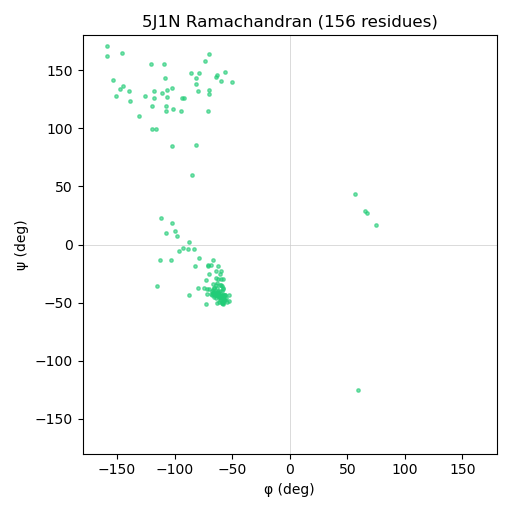 ? 6.930 -15.878 -14.063 1.00 10.80 76 HIS A CA 1
ATOM 623 C C . HIS A 1 77 ? 5.480 -16.285 -13.910 1.00 10.67 76 HIS A C 1
ATOM 624 O O . HIS A 1 77 ? 5.157 -17.139 -13.065 1.00 11.79 76 HIS A O 1
ATOM 631 N N . GLY A 1 78 ? 4.607 -15.690 -14.710 1.00 10.69 77 GLY A N 1
ATOM 632 C CA . GLY A 1 78 ? 3.206 -16.094 -14.721 1.00 12.26 77 GLY A CA 1
ATOM 633 C C . GLY A 1 78 ? 2.387 -15.627 -13.534 1.00 13.30 77 GLY A C 1
ATOM 634 O O . GLY A 1 78 ? 1.300 -16.148 -13.309 1.00 17.89 77 GLY A O 1
ATOM 635 N N . ILE A 1 79 ? 2.894 -14.628 -12.795 1.00 13.51 78 ILE A N 1
ATOM 636 C CA . ILE A 1 79 ? 2.268 -14.094 -11.572 1.00 15.28 78 ILE A CA 1
ATOM 637 C C . ILE A 1 79 ? 1.703 -12.711 -11.927 1.00 15.93 78 ILE A C 1
ATOM 638 O O . ILE A 1 79 ? 2.459 -11.822 -12.347 1.00 15.99 78 ILE A O 1
ATOM 643 N N . LEU A 1 80 ? 0.391 -12.556 -11.792 1.00 18.70 79 LEU A N 1
ATOM 644 C CA . LEU A 1 80 ? -0.314 -11.333 -12.151 1.00 19.33 79 LEU A CA 1
ATOM 645 C C . LEU A 1 80 ? -0.729 -10.599 -10.924 1.00 20.61 79 LEU A C 1
ATOM 646 O O . LEU A 1 80 ? -1.410 -11.146 -10.054 1.00 22.67 79 LEU A O 1
ATOM 648 N N . THR A 1 81 ? -0.356 -9.338 -10.878 1.00 22.98 80 THR A N 1
ATOM 649 C CA . THR A 1 81 ? -0.951 -8.433 -9.916 1.00 23.82 80 THR A CA 1
ATOM 650 C C . THR A 1 81 ? -1.004 -7.055 -10.521 1.00 25.09 80 THR A C 1
ATOM 651 O O . THR A 1 81 ? -0.020 -6.583 -11.088 1.00 23.89 80 THR A O 1
ATOM 655 N N . PRO A 1 82 ? -2.157 -6.404 -10.389 1.00 25.09 81 PRO A N 1
ATOM 656 C CA . PRO A 1 82 ? -2.248 -5.015 -10.829 0.00 27.16 81 PRO A CA 1
ATOM 657 C C . PRO A 1 82 ? -1.974 -3.983 -9.745 1.00 27.93 81 PRO A C 1
ATOM 658 O O . PRO A 1 82 ? -1.941 -2.786 -10.030 1.00 29.97 81 PRO A O 1
ATOM 662 N N . SER A 1 83 ? -1.740 -4.436 -8.522 1.00 24.42 82 SER A N 1
ATOM 663 C CA . SER A 1 83 ? -1.754 -3.516 -7.397 1.00 24.61 82 SER A CA 1
ATOM 664 C C . SER A 1 83 ? -0.378 -2.999 -6.920 1.00 22.94 82 SER A C 1
ATOM 665 O O . SER A 1 83 ? -0.322 -2.326 -5.878 1.00 25.10 82 SER A O 1
ATOM 668 N N . LEU A 1 84 ? 0.717 -3.284 -7.629 1.00 19.54 83 LEU A N 1
ATOM 669 C CA . LEU A 1 84 ? 2.021 -2.847 -7.164 1.00 15.38 83 LEU A CA 1
ATOM 670 C C . LEU A 1 84 ? 2.279 -1.411 -7.529 1.00 13.35 83 LEU A C 1
ATOM 671 O O . LEU A 1 84 ? 1.911 -0.952 -8.601 1.00 15.35 83 LEU A O 1
ATOM 676 N N . CYS A 1 85 ? 2.953 -0.728 -6.621 1.00 13.01 84 CYS A N 1
ATOM 677 C CA . CYS A 1 85 ? 3.633 0.509 -6.971 1.00 12.70 84 CYS A CA 1
ATOM 678 C C . CYS A 1 85 ? 4.619 0.277 -8.122 1.00 11.26 84 CYS A C 1
ATOM 679 O O . CYS A 1 85 ? 5.210 -0.804 -8.237 1.00 11.32 84 CYS A O 1
ATOM 682 N N . PHE A 1 86 ? 4.807 1.299 -8.959 1.00 10.53 85 PHE A N 1
ATOM 683 C CA . PHE A 1 86 ? 5.817 1.248 -10.003 1.00 9.71 85 PHE A CA 1
ATOM 684 C C . PHE A 1 86 ? 7.209 1.335 -9.416 1.00 8.72 85 PHE A C 1
ATOM 685 O O . PHE A 1 86 ? 7.588 2.355 -8.827 1.00 10.23 85 PHE A O 1
ATOM 693 N N . VAL A 1 87 ? 7.961 0.257 -9.582 1.00 7.98 86 VAL A N 1
ATOM 694 C CA . VAL A 1 87 ? 9.345 0.178 -9.149 1.00 8.21 86 VAL A CA 1
ATOM 695 C C . VAL A 1 87 ? 10.096 -0.563 -10.236 1.00 7.58 86 VAL A C 1
ATOM 696 O O . VAL A 1 87 ? 9.647 -1.622 -10.678 1.00 7.50 86 VAL A O 1
ATOM 700 N N . VAL A 1 88 ? 11.237 -0.012 -10.640 1.00 7.21 87 VAL A N 1
ATOM 701 C CA . VAL A 1 88 ? 12.119 -0.651 -11.602 1.00 7.42 87 VAL A CA 1
ATOM 702 C C . VAL A 1 88 ? 13.438 -0.836 -10.857 1.00 6.90 87 VAL A C 1
ATOM 703 O O . VAL A 1 88 ? 14.208 0.124 -10.702 1.00 7.22 87 VAL A O 1
ATOM 707 N N . PRO A 1 89 ? 13.695 -2.046 -10.334 1.00 6.92 88 PRO A N 1
ATOM 708 C CA . PRO A 1 89 ? 14.858 -2.221 -9.458 1.00 7.45 88 PRO A CA 1
ATOM 709 C C . PRO A 1 89 ? 16.161 -2.214 -10.244 1.00 6.86 88 PRO A C 1
ATOM 710 O O . PRO A 1 89 ? 16.177 -2.501 -11.445 1.0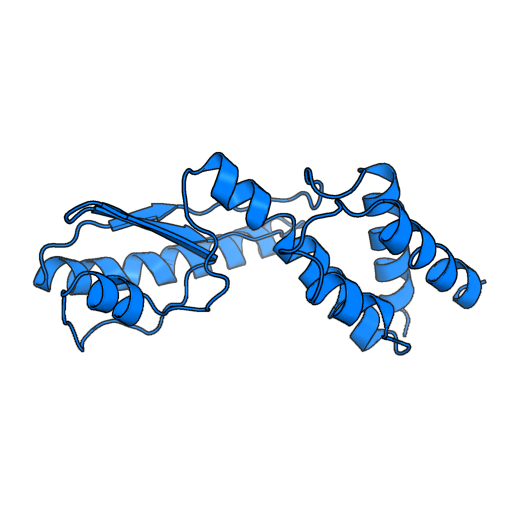0 7.75 88 PRO A O 1
ATOM 714 N N . ASP A 1 90 ? 17.268 -1.908 -9.588 1.00 7.16 89 ASP A N 1
ATOM 715 C CA . ASP A 1 90 ? 18.569 -1.995 -10.234 1.00 7.67 89 ASP A CA 1
ATOM 716 C C . ASP A 1 90 ? 18.914 -3.435 -10.615 1.00 7.49 89 ASP A C 1
ATOM 717 O O . ASP A 1 90 ? 19.455 -3.668 -11.698 1.00 7.80 89 ASP A O 1
ATOM 722 N N . GLY A 1 91 ? 18.604 -4.377 -9.727 1.00 7.45 90 GLY A N 1
ATOM 723 C CA . GLY A 1 91 ? 18.813 -5.781 -9.984 1.00 8.11 90 GLY A CA 1
ATOM 724 C C . GLY A 1 91 ? 17.711 -6.579 -9.318 1.00 7.45 90 GLY A C 1
ATOM 725 O O . GLY A 1 91 ? 16.989 -6.096 -8.443 1.00 7.58 90 GLY A O 1
ATOM 726 N N . TYR A 1 92 ? 17.583 -7.842 -9.713 1.00 7.70 91 TYR A N 1
ATOM 727 C CA . TYR A 1 92 ? 16.534 -8.693 -9.138 1.00 8.12 91 TYR A CA 1
ATOM 728 C C . TYR A 1 92 ? 16.859 -10.156 -9.312 1.00 8.18 91 TYR A C 1
ATOM 729 O O . TYR A 1 92 ? 17.616 -10.547 -10.199 1.00 8.93 91 TYR A O 1
ATOM 738 N N . LYS A 1 93 ? 16.181 -10.972 -8.512 1.00 8.21 92 LYS A N 1
ATOM 739 C CA . LYS A 1 93 ? 16.185 -12.415 -8.697 1.00 8.62 92 LYS A CA 1
ATOM 740 C C . LYS A 1 93 ? 14.856 -12.936 -8.166 1.00 8.78 92 LYS A C 1
ATOM 741 O O . LYS A 1 93 ? 14.485 -12.624 -7.050 1.00 11.33 92 LYS A O 1
ATOM 747 N N . LEU A 1 94 ? 14.131 -13.707 -8.962 1.00 8.98 93 LEU A N 1
ATOM 748 C CA . LEU A 1 94 ? 12.884 -14.307 -8.521 1.00 8.97 93 LEU A CA 1
ATOM 749 C C . LEU A 1 94 ? 13.058 -15.806 -8.624 1.00 9.01 93 LEU A C 1
ATOM 750 O O . LEU A 1 94 ? 13.312 -16.317 -9.716 1.00 10.20 93 LEU A O 1
ATOM 755 N N . THR A 1 95 ? 12.942 -16.496 -7.486 1.00 8.92 94 THR A N 1
ATOM 756 C CA . THR A 1 95 ? 13.135 -17.938 -7.439 1.00 9.80 94 THR A CA 1
ATOM 757 C C . THR A 1 95 ? 11.956 -18.503 -6.694 1.00 9.83 94 THR A C 1
ATOM 758 O O . THR A 1 95 ? 11.795 -18.258 -5.491 1.00 10.25 94 THR A O 1
ATOM 762 N N . GLY A 1 96 ? 11.082 -19.222 -7.392 1.00 10.43 95 GLY A N 1
ATOM 763 C CA . GLY A 1 96 ? 9.821 -19.637 -6.781 1.00 10.60 95 GLY A CA 1
ATOM 764 C C . GLY A 1 96 ? 9.071 -18.389 -6.350 1.00 9.46 95 GLY A C 1
ATOM 765 O O . GLY A 1 96 ? 8.849 -17.470 -7.145 1.00 10.80 95 GLY A O 1
ATOM 766 N N . ASN A 1 97 ? 8.710 -18.336 -5.067 1.00 9.29 96 ASN A N 1
ATOM 767 C CA . ASN A 1 97 ? 8.020 -17.183 -4.524 1.00 9.45 96 ASN A CA 1
ATOM 768 C C . ASN A 1 97 ? 8.905 -16.195 -3.766 1.00 8.92 96 ASN A C 1
ATOM 769 O O . ASN A 1 97 ? 8.365 -15.304 -3.120 1.00 10.80 96 ASN A O 1
ATOM 774 N N . VAL A 1 98 ? 10.223 -16.337 -3.862 1.00 8.75 97 VAL A N 1
ATOM 775 C CA . VAL A 1 98 ? 11.153 -15.430 -3.187 1.00 8.57 97 VAL A CA 1
ATOM 776 C C . VAL A 1 98 ? 11.698 -14.427 -4.203 1.00 7.96 97 VAL A C 1
ATOM 777 O O . VAL A 1 98 ? 12.400 -14.805 -5.144 1.00 8.96 97 VAL A O 1
ATOM 781 N N . LEU A 1 99 ? 11.377 -13.160 -3.976 1.00 8.15 98 LEU A N 1
ATOM 782 C CA . LEU A 1 99 ? 11.823 -12.062 -4.826 1.00 8.17 98 LEU A CA 1
ATOM 783 C C . LEU A 1 99 ? 12.896 -11.254 -4.104 1.00 8.01 98 LEU A C 1
ATOM 784 O O . LEU A 1 99 ? 12.631 -10.647 -3.064 1.00 8.98 98 LEU A O 1
ATOM 789 N N . ILE A 1 100 ? 14.106 -11.280 -4.647 1.00 8.19 99 ILE A N 1
ATOM 790 C CA . ILE A 1 100 ? 15.189 -10.409 -4.199 1.00 8.42 99 ILE A CA 1
ATOM 791 C C . ILE A 1 100 ? 15.165 -9.176 -5.094 1.0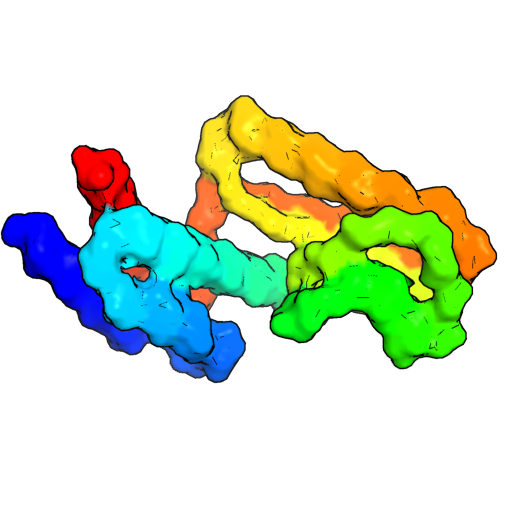0 7.99 99 ILE A C 1
ATOM 792 O O . ILE A 1 100 ? 15.196 -9.296 -6.321 1.00 8.77 99 ILE A O 1
ATOM 797 N N . LEU A 1 101 ? 15.102 -7.987 -4.489 1.00 7.80 100 LEU A N 1
ATOM 798 C CA . LEU A 1 101 ? 15.221 -6.720 -5.213 1.00 8.05 100 LEU A CA 1
ATOM 799 C C . LEU A 1 101 ? 16.443 -5.994 -4.699 1.00 8.25 100 LEU A C 1
ATOM 800 O O . LEU A 1 101 ? 16.631 -5.884 -3.483 1.00 9.82 100 LEU A O 1
ATOM 805 N N . LEU A 1 102 ? 17.269 -5.511 -5.614 1.00 7.82 101 LEU A N 1
ATOM 806 C CA . LEU A 1 102 ? 18.516 -4.833 -5.273 1.00 8.13 101 LEU A CA 1
ATOM 807 C C . LEU A 1 102 ? 18.482 -3.399 -5.771 1.00 7.72 101 LEU A C 1
ATOM 808 O O . LEU A 1 102 ? 18.240 -3.162 -6.971 1.00 8.31 101 LEU A O 1
ATOM 813 N N . GLU A 1 103 ? 18.738 -2.470 -4.860 1.00 8.51 102 GLU A N 1
ATOM 814 C CA . GLU A 1 103 ? 18.927 -1.063 -5.153 1.00 8.51 102 GLU A CA 1
ATOM 815 C C . GLU A 1 103 ? 20.392 -0.709 -4.816 1.00 8.52 102 GLU A C 1
ATOM 816 O O . GLU A 1 103 ? 20.930 -1.166 -3.854 1.00 10.44 102 GLU A O 1
ATOM 822 N N A CYS A 1 104 ? 20.927 0.066 -5.760 0.33 6.39 103 CYS A N 1
ATOM 823 N N B CYS A 1 104 ? 21.037 0.071 -5.615 0.33 8.96 103 CYS A N 1
ATOM 824 N N C CYS A 1 104 ? 21.110 0.180 -5.480 0.33 10.78 103 CYS A N 1
ATOM 825 C CA A CYS A 1 104 ? 22.324 0.472 -5.742 0.33 7.03 103 CYS A CA 1
ATOM 826 C CA B CYS A 1 104 ? 22.429 0.367 -5.381 0.33 10.44 103 CYS A CA 1
ATOM 827 C CA C CYS A 1 104 ? 22.496 0.492 -5.188 0.33 10.91 103 CYS A CA 1
ATOM 828 C C A CYS A 1 104 ? 22.517 1.968 -5.853 0.33 7.44 103 CYS A C 1
ATOM 829 C C B CYS A 1 104 ? 22.518 1.883 -5.566 0.33 10.47 103 CYS A C 1
ATOM 830 C C C CYS A 1 104 ? 22.533 1.930 -5.604 0.33 9.19 103 CYS A C 1
ATOM 831 O O A CYS A 1 104 ? 21.792 2.603 -6.708 0.33 5.70 103 CYS A O 1
ATOM 832 O O B CYS A 1 104 ? 21.793 2.488 -6.283 0.33 12.17 103 CYS A O 1
ATOM 833 O O C CYS A 1 104 ? 21.777 2.418 -6.439 0.33 9.06 103 CYS A O 1
ATOM 840 N N . PHE A 1 105 ? 23.489 2.561 -5.062 1.00 8.74 104 PHE A N 1
ATOM 841 C CA . PHE A 1 105 ? 23.693 3.999 -5.280 1.00 9.12 104 PHE A CA 1
ATOM 842 C C . PHE A 1 105 ? 25.036 4.360 -4.724 1.00 8.74 104 PHE A C 1
ATOM 843 O O . PHE A 1 105 ? 25.618 3.603 -3.911 1.00 8.60 104 PHE A O 1
ATOM 851 N N . VAL A 1 106 ? 25.523 5.546 -5.100 1.00 9.13 105 VAL A N 1
ATOM 852 C CA . VAL A 1 106 ? 26.733 6.147 -4.542 1.00 9.14 105 VAL A CA 1
ATOM 853 C C . VAL A 1 106 ? 26.399 7.532 -4.033 1.00 8.67 105 VAL A C 1
ATOM 854 O O . VAL A 1 106 ? 25.816 8.344 -4.759 1.00 10.17 105 VAL A O 1
ATOM 858 N N . ARG A 1 107 ? 26.758 7.810 -2.776 1.00 8.69 106 ARG A N 1
ATOM 859 C CA . ARG A 1 107 ? 26.679 9.165 -2.205 1.00 9.33 106 ARG A CA 1
ATOM 860 C C . ARG A 1 107 ? 27.836 9.364 -1.254 1.00 9.76 106 ARG A C 1
ATOM 861 O O . ARG A 1 107 ? 28.124 8.514 -0.443 1.00 11.37 106 ARG A O 1
ATOM 869 N N . SER A 1 108 ? 28.482 10.511 -1.320 1.00 12.33 107 SER A N 1
ATOM 870 C CA . SER A 1 108 ? 29.666 10.776 -0.525 1.00 14.20 107 SER A CA 1
ATOM 871 C C . SER A 1 108 ? 29.393 11.337 0.864 1.00 12.85 107 SER A C 1
ATOM 872 O O . SER A 1 108 ? 30.062 10.942 1.819 1.00 16.99 107 SER A O 1
ATOM 875 N N . SER A 1 109 ? 28.471 12.288 0.992 1.00 12.78 108 SER A N 1
ATOM 876 C CA . SER A 1 109 ? 28.252 12.954 2.278 1.00 13.64 108 SER A CA 1
ATOM 877 C C . SER A 1 109 ? 27.284 12.147 3.133 1.00 11.45 108 SER A C 1
ATOM 878 O O . SER A 1 109 ? 26.349 11.517 2.584 1.00 12.29 108 SER A O 1
ATOM 881 N N . PRO A 1 110 ? 27.436 12.168 4.467 1.00 11.98 109 PRO A N 1
ATOM 882 C CA . PRO A 1 110 ? 26.482 11.426 5.290 1.00 11.80 109 PRO A CA 1
ATOM 883 C C . PRO A 1 110 ? 25.031 11.841 5.046 1.00 10.27 109 PRO A C 1
ATOM 884 O O . PRO A 1 110 ? 24.168 10.969 4.926 1.00 10.10 109 PRO A O 1
ATOM 888 N N . ALA A 1 111 ? 24.760 13.137 4.951 1.00 10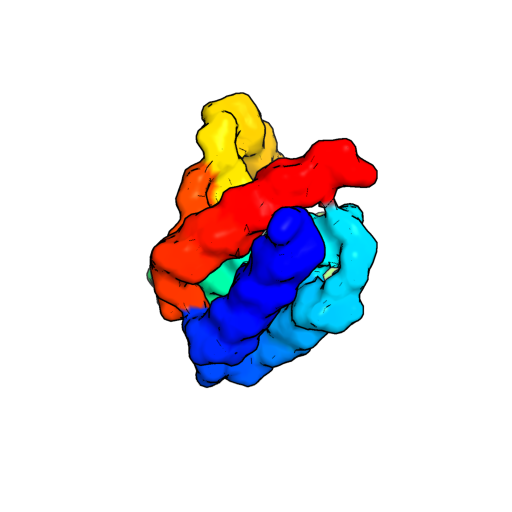.32 110 ALA A N 1
ATOM 889 C CA . ALA A 1 111 ? 23.377 13.589 4.797 1.00 10.76 110 ALA A CA 1
ATOM 890 C C . ALA A 1 111 ? 22.779 13.044 3.507 1.00 10.36 110 ALA A C 1
ATOM 891 O O . ALA A 1 111 ? 21.637 12.554 3.479 1.00 10.75 110 ALA A O 1
ATOM 893 N N . ASN A 1 112 ? 23.543 13.128 2.421 1.00 10.03 111 ASN A N 1
ATOM 894 C CA . ASN A 1 112 ? 23.032 12.661 1.134 1.00 10.36 111 ASN A CA 1
ATOM 895 C C . ASN A 1 112 ? 22.915 11.150 1.088 1.00 9.21 111 ASN A C 1
ATOM 896 O O . ASN A 1 112 ? 21.964 10.611 0.492 1.00 9.77 111 ASN A O 1
ATOM 901 N N . PHE A 1 113 ? 23.884 10.450 1.680 1.00 9.05 112 PHE A N 1
ATOM 902 C CA . PHE A 1 113 ? 23.828 9.002 1.756 1.00 8.55 112 PHE A CA 1
ATOM 903 C C . PHE A 1 113 ? 22.569 8.561 2.483 1.00 7.95 112 PHE A C 1
ATOM 904 O O . PHE A 1 113 ? 21.827 7.691 2.022 1.00 8.54 112 PHE A O 1
ATOM 912 N N . GLU A 1 114 ? 22.337 9.153 3.650 1.00 8.49 113 GLU A N 1
ATOM 913 C CA . GLU A 1 114 ? 21.193 8.785 4.462 1.00 8.37 113 GLU A CA 1
ATOM 914 C C . GLU A 1 114 ? 19.890 9.080 3.742 1.00 8.56 113 GLU A C 1
ATOM 915 O O . GLU A 1 114 ? 18.976 8.258 3.747 1.00 9.08 113 GLU A O 1
ATOM 921 N N . GLN A 1 115 ? 19.798 10.235 3.098 1.00 8.94 114 GLN A N 1
ATOM 922 C CA . GLN A 1 115 ? 18.570 10.593 2.381 1.00 9.62 114 GLN A CA 1
ATOM 923 C C . GLN A 1 115 ? 18.251 9.537 1.303 1.00 8.93 114 GLN A C 1
ATOM 924 O O . GLN A 1 115 ? 17.111 9.100 1.166 1.00 9.27 114 GLN A O 1
ATOM 930 N N . LYS A 1 116 ? 19.260 9.145 0.533 1.00 9.04 115 LYS A N 1
ATOM 931 C CA . LYS A 1 116 ? 19.045 8.183 -0.539 1.00 8.70 115 LYS A CA 1
ATOM 932 C C . LYS A 1 116 ? 18.785 6.776 0.004 1.00 8.14 115 LYS A C 1
ATOM 933 O O . LYS A 1 116 ? 17.942 6.040 -0.535 1.00 8.59 115 LYS A O 1
ATOM 939 N N . TYR A 1 117 ? 19.480 6.394 1.074 1.00 8.16 116 TYR A N 1
ATOM 940 C CA . TYR A 1 117 ? 19.233 5.090 1.675 1.00 8.21 116 TYR A CA 1
ATOM 941 C C . TYR A 1 117 ? 17.770 4.997 2.119 1.00 7.92 116 TYR A C 1
ATOM 942 O O . TYR A 1 117 ? 17.090 3.991 1.855 1.00 8.22 116 TYR A O 1
ATOM 951 N N . ILE A 1 118 ? 17.281 6.037 2.798 1.00 8.22 117 ILE A N 1
ATOM 952 C CA . ILE A 1 118 ? 15.901 6.056 3.266 1.00 8.69 117 ILE A CA 1
ATOM 953 C C . ILE A 1 118 ? 14.926 5.955 2.081 1.00 8.52 117 ILE A C 1
ATOM 954 O O . ILE A 1 118 ? 13.951 5.213 2.139 1.00 9.06 117 ILE A O 1
ATOM 959 N N . GLU A 1 119 ? 15.196 6.733 1.029 1.00 8.62 118 GLU A N 1
ATOM 960 C CA . GLU A 1 119 ? 14.362 6.735 -0.163 1.00 9.43 118 GLU A CA 1
ATOM 961 C C . GLU A 1 119 ? 14.264 5.327 -0.776 1.00 8.86 118 GLU A C 1
ATOM 962 O O . GLU A 1 119 ? 13.163 4.816 -1.049 1.00 9.54 118 GLU A O 1
ATOM 968 N N . ASP A 1 120 ? 15.408 4.695 -0.990 1.00 8.57 119 ASP A N 1
ATOM 969 C CA . ASP A 1 120 ? 15.390 3.359 -1.592 1.00 9.05 119 ASP A CA 1
ATOM 970 C C . ASP A 1 120 ? 14.768 2.314 -0.669 1.00 8.51 119 ASP A C 1
ATOM 971 O O . ASP A 1 120 ? 14.026 1.426 -1.117 1.00 9.38 119 ASP A O 1
ATOM 976 N N . PHE A 1 121 ? 15.067 2.394 0.629 1.00 8.60 120 PHE A N 1
ATOM 977 C CA . PHE A 1 121 ? 14.476 1.495 1.616 1.00 9.34 120 PHE A CA 1
ATOM 978 C C . PHE A 1 121 ? 12.961 1.568 1.611 1.00 8.89 120 PHE A C 1
ATOM 979 O O . PHE A 1 121 ? 12.278 0.527 1.562 1.00 10.04 120 PHE A O 1
ATOM 987 N N . LYS A 1 122 ? 12.428 2.783 1.662 1.00 9.30 121 LYS A N 1
ATOM 988 C CA . LYS A 1 122 ? 10.994 2.947 1.730 1.00 9.94 121 LYS A CA 1
ATOM 989 C C . LYS A 1 122 ? 10.316 2.477 0.458 1.00 10.12 121 LYS A C 1
ATOM 990 O O . LYS A 1 122 ? 9.221 1.901 0.527 1.00 11.17 121 LYS A O 1
ATOM 996 N N . LYS A 1 123 ? 10.931 2.751 -0.689 1.00 10.01 122 LYS A N 1
ATOM 997 C CA . LYS A 1 123 ? 10.400 2.332 -1.973 1.00 10.86 122 LYS A CA 1
ATOM 998 C C . LYS A 1 123 ? 10.205 0.831 -2.002 1.00 10.22 122 LYS A C 1
ATOM 999 O O . LYS A 1 123 ? 9.160 0.337 -2.459 1.00 12.17 122 LYS A O 1
ATOM 1005 N N . LEU A 1 124 ? 11.215 0.083 -1.569 1.00 9.95 123 LEU A N 1
ATOM 1006 C CA . LEU A 1 124 ? 11.092 -1.366 -1.568 1.00 10.06 123 LEU A CA 1
ATOM 1007 C C . LEU A 1 124 ? 10.090 -1.835 -0.546 1.00 9.99 123 LEU A C 1
ATOM 1008 O O . LEU A 1 124 ? 9.295 -2.729 -0.830 1.00 11.09 123 LEU A O 1
ATOM 1013 N N . GLU A 1 125 ? 10.120 -1.243 0.647 1.00 10.26 124 GLU A N 1
ATOM 1014 C CA . GLU A 1 125 ? 9.206 -1.632 1.723 1.00 11.27 124 GLU A CA 1
ATOM 1015 C C . GLU A 1 125 ? 7.736 -1.478 1.320 1.00 10.59 124 GLU A C 1
ATOM 1016 O O . GLU A 1 125 ? 6.883 -2.293 1.709 1.00 11.24 124 GLU A O 1
ATOM 1022 N N . GLN A 1 126 ? 7.450 -0.454 0.529 1.00 11.08 125 GLN A N 1
ATOM 1023 C CA . GLN A 1 126 ? 6.088 -0.198 0.059 1.00 11.62 125 GLN A CA 1
ATOM 1024 C C . GLN A 1 126 ? 5.547 -1.270 -0.887 1.00 11.39 125 GLN A C 1
ATOM 1025 O O . GLN A 1 126 ? 4.343 -1.254 -1.185 1.00 14.65 125 GLN A O 1
ATOM 1031 N N . LEU A 1 127 ? 6.407 -2.148 -1.391 1.00 9.34 126 LEU A N 1
ATOM 1032 C CA . LEU A 1 127 ? 5.944 -3.304 -2.174 1.00 9.88 126 LEU A CA 1
ATOM 1033 C C . LEU A 1 127 ? 5.490 -4.486 -1.345 1.00 10.75 126 LEU A C 1
ATOM 1034 O O . LEU A 1 127 ? 4.818 -5.376 -1.850 1.00 10.91 126 LEU A O 1
ATOM 1039 N N . LYS A 1 128 ? 5.884 -4.536 -0.072 1.00 11.05 127 LYS A N 1
ATOM 1040 C CA . LYS A 1 128 ? 5.803 -5.771 0.698 1.00 11.69 127 LYS A CA 1
ATOM 1041 C C . LYS A 1 128 ? 4.390 -6.288 0.851 1.00 11.72 127 LYS A C 1
ATOM 1042 O O . LYS A 1 128 ? 4.174 -7.469 0.624 1.00 12.97 127 LYS A O 1
ATOM 1048 N N . GLU A 1 129 ? 3.453 -5.439 1.259 1.00 12.13 128 GLU A N 1
ATOM 1049 C CA . GLU A 1 129 ? 2.101 -5.941 1.511 1.00 13.88 128 GLU A CA 1
ATOM 1050 C C . GLU A 1 129 ? 1.429 -6.412 0.249 1.00 12.81 128 GLU A C 1
ATOM 1051 O O . GLU A 1 129 ? 0.783 -7.467 0.225 1.00 14.19 128 GLU A O 1
ATOM 1057 N N . ASP A 1 130 ? 1.582 -5.667 -0.842 1.00 13.55 129 ASP A N 1
ATOM 1058 C CA . ASP A 1 130 ? 0.961 -6.069 -2.099 1.00 14.21 129 ASP A CA 1
ATOM 1059 C C . ASP A 1 130 ? 1.560 -7.359 -2.633 1.00 12.79 129 ASP A C 1
ATOM 1060 O O . ASP A 1 130 ? 0.844 -8.191 -3.204 1.00 15.23 129 ASP A O 1
ATOM 1065 N N . LEU A 1 131 ? 2.871 -7.538 -2.463 1.00 11.38 130 LEU A N 1
ATOM 1066 C CA . LEU A 1 131 ? 3.487 -8.789 -2.858 1.00 10.38 130 LEU A CA 1
ATOM 1067 C C . LEU A 1 131 ? 2.905 -9.979 -2.091 1.00 11.09 130 LEU A C 1
ATOM 1068 O O . LEU A 1 131 ? 2.752 -11.060 -2.627 1.00 11.28 130 LEU A O 1
ATOM 1073 N N . LYS A 1 132 ? 2.546 -9.767 -0.830 1.00 13.07 131 LYS A N 1
ATOM 1074 C CA . LYS A 1 132 ? 1.957 -10.864 -0.068 1.00 14.64 131 LYS A CA 1
ATOM 1075 C C . LYS A 1 132 ? 0.650 -11.346 -0.662 1.00 15.49 131 LYS A C 1
ATOM 1076 O O . LYS A 1 132 ? 0.323 -12.529 -0.531 1.00 16.49 131 LYS A O 1
ATOM 1082 N N . THR A 1 133 ? -0.096 -10.472 -1.329 1.00 15.32 132 THR A N 1
ATOM 1083 C CA . THR A 1 133 ? -1.371 -10.889 -1.908 1.00 17.67 132 THR A CA 1
ATOM 1084 C C . THR A 1 133 ? -1.200 -11.933 -3.000 1.00 16.73 132 THR A C 1
ATOM 1085 O O . THR A 1 133 ? -2.119 -12.707 -3.260 1.00 21.12 132 THR A O 1
ATOM 1089 N N . VAL A 1 134 ? -0.019 -11.983 -3.595 1.00 15.10 133 VAL A N 1
ATOM 1090 C CA . VAL A 1 134 ? 0.265 -12.961 -4.602 1.00 14.98 133 VAL A CA 1
ATOM 1091 C C . VAL A 1 134 ? 1.308 -13.954 -4.086 1.00 13.06 133 VAL A C 1
ATOM 1092 O O . VAL A 1 134 ? 2.010 -14.603 -4.850 1.00 13.68 133 VAL A O 1
ATOM 1096 N N . ASN A 1 135 ? 1.409 -14.067 -2.759 1.00 12.79 134 ASN A N 1
ATOM 1097 C CA . ASN A 1 135 ? 2.208 -15.093 -2.119 1.00 12.47 134 ASN A CA 1
ATOM 1098 C C . ASN A 1 135 ? 3.721 -14.937 -2.349 1.00 11.01 134 ASN A C 1
ATOM 1099 O O . ASN A 1 135 ? 4.443 -15.912 -2.274 1.00 11.94 134 ASN A O 1
ATOM 1104 N N . ILE A 1 136 ? 4.199 -13.703 -2.572 1.00 10.43 135 ILE A N 1
ATOM 1105 C CA . ILE A 1 136 ? 5.611 -13.440 -2.800 1.00 10.02 135 ILE A CA 1
ATOM 1106 C C . ILE A 1 136 ? 6.232 -12.879 -1.521 1.00 10.09 135 ILE A C 1
ATOM 1107 O O . ILE A 1 136 ? 5.642 -11.995 -0.863 1.00 11.59 135 ILE A O 1
ATOM 1112 N N . SER A 1 137 ? 7.400 -13.420 -1.195 1.00 9.70 136 SER A N 1
ATOM 1113 C CA A SER A 1 137 ? 8.190 -12.859 -0.119 0.50 10.53 136 SER A CA 1
ATOM 1114 C CA B SER A 1 137 ? 8.256 -12.959 -0.110 0.50 10.43 136 SER A CA 1
ATOM 1115 C C . SER A 1 137 ? 9.289 -11.991 -0.700 1.00 10.22 136 SER A C 1
ATOM 1116 O O . SER A 1 137 ? 9.831 -12.245 -1.773 1.00 13.43 136 SER A O 1
ATOM 1121 N N . LEU A 1 138 ? 9.561 -10.903 -0.016 1.00 9.96 137 LEU A N 1
ATOM 1122 C CA . LEU A 1 138 ? 10.473 -9.895 -0.501 1.00 10.21 137 LEU A CA 1
ATOM 1123 C C . LEU A 1 138 ? 11.732 -9.881 0.324 1.00 10.14 137 LEU A C 1
ATOM 1124 O O . LEU A 1 138 ? 11.675 -9.781 1.562 1.00 11.99 137 LEU A O 1
ATOM 1129 N N . ILE A 1 139 ? 12.873 -9.909 -0.355 1.00 9.69 138 ILE A N 1
ATOM 1130 C CA . ILE A 1 139 ? 14.167 -9.692 0.259 1.00 9.94 138 ILE A CA 1
ATOM 1131 C C . ILE A 1 139 ? 14.715 -8.407 -0.368 1.00 9.01 138 ILE A C 1
ATOM 1132 O O . ILE A 1 139 ? 15.194 -8.414 -1.503 1.00 9.46 138 ILE A O 1
ATOM 1137 N N . PRO A 1 140 ? 14.583 -7.272 0.332 1.00 10.12 139 PRO A N 1
ATOM 1138 C CA . PRO A 1 140 ? 14.979 -5.996 -0.237 1.00 10.15 139 PRO A CA 1
ATOM 1139 C C . PRO A 1 140 ? 16.404 -5.637 0.158 1.00 10.70 139 PRO A C 1
ATOM 1140 O O . PRO A 1 140 ? 16.645 -5.432 1.353 1.00 14.41 139 PRO A O 1
ATOM 1144 N N . LEU A 1 141 ? 17.315 -5.577 -0.805 1.00 9.67 140 LEU A N 1
ATOM 1145 C CA . LEU A 1 141 ? 18.736 -5.297 -0.579 1.00 10.11 140 LEU A CA 1
ATOM 1146 C C . LEU A 1 141 ? 19.082 -3.910 -1.029 1.00 9.60 140 LEU A C 1
ATOM 1147 O O . LEU A 1 141 ? 18.724 -3.505 -2.147 1.00 10.03 140 LEU A O 1
ATOM 1152 N N . ILE A 1 142 ? 19.804 -3.187 -0.185 1.00 9.78 141 ILE A N 1
ATOM 1153 C CA A ILE A 1 142 ? 20.213 -1.799 -0.460 0.50 10.20 141 ILE A CA 1
ATOM 1154 C CA B ILE A 1 142 ? 20.292 -1.895 -0.583 0.50 10.38 141 ILE A CA 1
ATOM 1155 C C . ILE A 1 142 ? 21.768 -1.804 -0.457 1.00 10.73 141 ILE A C 1
ATOM 1156 O O . ILE A 1 142 ? 22.354 -1.948 0.616 1.00 13.92 141 ILE A O 1
ATOM 1165 N N . ASP A 1 143 ? 22.407 -1.645 -1.603 1.00 9.63 142 ASP A N 1
ATOM 1166 C CA . ASP A 1 143 ? 23.856 -1.526 -1.670 1.00 10.55 142 ASP A CA 1
ATOM 1167 C C . ASP A 1 143 ? 24.205 -0.053 -1.860 1.00 9.52 142 ASP A C 1
ATOM 1168 O O . ASP A 1 143 ? 24.348 0.453 -2.982 1.00 10.13 142 ASP A O 1
ATOM 1173 N N . GLY A 1 144 ? 24.256 0.638 -0.721 1.00 10.52 143 GLY A N 1
ATOM 1174 C CA . GLY A 1 144 ? 24.618 2.041 -0.701 1.00 10.33 143 GLY A CA 1
ATOM 1175 C C . GLY A 1 144 ? 26.099 2.152 -0.489 1.00 9.44 143 GLY A C 1
ATOM 1176 O O . GLY A 1 144 ? 26.658 1.621 0.482 1.00 10.91 143 GLY A O 1
ATOM 1177 N N . ARG A 1 145 ? 26.744 2.872 -1.392 1.00 9.08 144 ARG A N 1
ATOM 1178 C CA . ARG A 1 145 ? 28.182 3.034 -1.392 1.00 9.52 144 ARG A CA 1
ATOM 1179 C C . ARG A 1 145 ? 28.575 4.496 -1.269 1.00 9.03 144 ARG A C 1
ATOM 1180 O O . ARG A 1 145 ? 27.817 5.391 -1.620 1.00 9.49 144 ARG A O 1
ATOM 1188 N N . THR A 1 146 ? 29.786 4.714 -0.752 1.00 9.36 145 THR A N 1
ATOM 1189 C CA . THR A 1 146 ? 30.396 6.033 -0.733 1.00 9.64 145 THR A CA 1
ATOM 1190 C C . THR A 1 146 ? 31.466 6.170 -1.812 1.00 10.84 145 THR A C 1
ATOM 1191 O O . THR A 1 146 ? 31.907 7.257 -2.091 1.00 13.08 145 THR A O 1
ATOM 1195 N N . SER A 1 147 ? 31.871 5.048 -2.395 1.00 11.78 146 SER A N 1
ATOM 1196 C CA . SER A 1 147 ? 32.946 4.990 -3.375 1.00 13.06 146 SER A CA 1
ATOM 1197 C C . SER A 1 147 ? 32.422 4.718 -4.773 1.00 11.70 146 SER A C 1
ATOM 1198 O O . SER A 1 147 ? 31.531 3.895 -4.925 1.00 11.58 146 SER A O 1
ATOM 1201 N N . PHE A 1 148 ? 33.034 5.342 -5.792 1.00 11.84 147 PHE A N 1
ATOM 1202 C CA . PHE A 1 148 ? 32.813 5.004 -7.196 1.00 11.35 147 PHE A CA 1
ATOM 1203 C C . PHE A 1 148 ? 33.719 3.910 -7.731 1.00 9.95 147 PHE A C 1
ATOM 1204 O O . PHE A 1 148 ? 33.596 3.542 -8.896 1.00 9.96 147 PHE A O 1
ATOM 1212 N N . TYR A 1 149 ? 34.660 3.417 -6.921 1.00 10.19 148 TYR A N 1
ATOM 1213 C CA . TYR A 1 149 ? 35.598 2.407 -7.415 1.00 10.13 148 TYR A CA 1
ATOM 1214 C C . TYR A 1 149 ? 34.863 1.127 -7.776 1.00 10.05 148 TYR A C 1
ATOM 1215 O O . TYR A 1 149 ? 33.894 0.730 -7.119 1.00 11.73 148 TYR A O 1
ATOM 1224 N N . ASN A 1 150 ? 35.321 0.470 -8.829 1.00 9.54 149 ASN A N 1
ATOM 1225 C CA . ASN A 1 150 ? 34.600 -0.678 -9.343 1.00 9.50 149 ASN A CA 1
ATOM 1226 C C . ASN A 1 150 ? 35.534 -1.543 -10.170 1.00 9.10 149 ASN A C 1
ATOM 1227 O O . ASN A 1 150 ? 36.669 -1.136 -10.470 1.00 11.02 149 ASN A O 1
ATOM 1232 N N . GLU A 1 151 ? 35.054 -2.722 -10.545 1.00 9.24 150 GLU A N 1
ATOM 1233 C CA . GLU A 1 151 ? 35.862 -3.694 -11.271 1.00 10.01 150 GLU A CA 1
ATOM 1234 C C . GLU A 1 151 ? 35.917 -3.464 -12.770 1.00 9.36 150 GLU A C 1
ATOM 1235 O O . GLU A 1 151 ? 36.616 -4.187 -13.482 1.00 11.86 150 GLU A O 1
ATOM 1241 N N . GLN A 1 152 ? 35.172 -2.477 -13.252 1.00 8.62 151 GLN A N 1
ATOM 1242 C CA . GLN A 1 152 ? 35.061 -2.251 -14.692 1.00 8.90 151 GLN A CA 1
ATOM 1243 C C . GLN A 1 152 ? 36.008 -1.196 -15.216 1.00 8.75 151 GLN A C 1
ATOM 1244 O O . GLN A 1 152 ? 36.055 -0.973 -16.419 1.00 10.32 151 GLN A O 1
ATOM 1250 N N . ILE A 1 153 ? 36.744 -0.522 -14.349 1.00 9.18 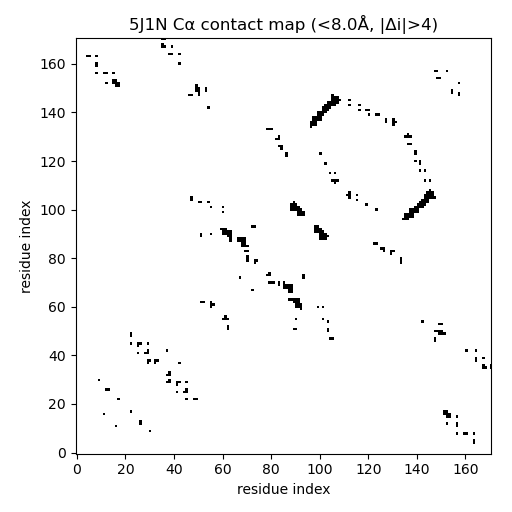152 ILE A N 1
ATOM 1251 C CA . ILE A 1 153 ? 37.651 0.526 -14.797 1.00 9.93 152 ILE A CA 1
ATOM 1252 C C . ILE A 1 153 ? 38.759 0.624 -13.756 1.00 9.44 152 ILE A C 1
ATOM 1253 O O . ILE A 1 153 ? 38.486 0.489 -12.561 1.00 9.54 152 ILE A O 1
ATOM 1258 N N . PRO A 1 154 ? 40.025 0.839 -14.157 1.00 9.77 153 PRO A N 1
ATOM 1259 C CA . PRO A 1 154 ? 41.072 0.954 -13.139 1.00 10.34 153 PRO A CA 1
ATOM 1260 C C . PRO A 1 154 ? 40.826 2.140 -12.250 1.00 9.58 153 PRO A C 1
ATOM 1261 O O . PRO A 1 154 ? 40.364 3.200 -12.713 1.00 10.41 153 PRO A O 1
ATOM 1265 N N . ASP A 1 155 ? 41.182 2.015 -10.979 1.00 10.51 154 ASP A N 1
ATOM 1266 C CA . ASP A 1 155 ? 40.959 3.104 -10.051 1.00 10.77 154 ASP A CA 1
ATOM 1267 C C . ASP A 1 155 ? 41.648 4.401 -10.473 1.00 10.80 154 ASP A C 1
ATOM 1268 O O . ASP A 1 155 ? 41.090 5.490 -10.271 1.00 11.77 154 ASP A O 1
ATOM 1273 N N . TRP A 1 156 ? 42.861 4.301 -11.026 1.00 11.13 155 TRP A N 1
ATOM 1274 C CA . TRP A 1 156 ? 43.590 5.515 -11.428 1.00 11.72 155 TRP A CA 1
ATOM 1275 C C . TRP A 1 156 ? 42.847 6.265 -12.549 1.00 11.51 155 TRP A C 1
ATOM 1276 O O . TRP A 1 156 ? 42.861 7.503 -12.597 1.00 12.32 155 TRP A O 1
ATOM 1287 N N . VAL A 1 157 ? 42.204 5.508 -13.437 1.00 10.48 156 VAL A N 1
ATOM 1288 C CA . VAL A 1 157 ? 41.411 6.097 -14.513 1.00 10.43 156 VAL A CA 1
ATOM 1289 C C . VAL A 1 157 ? 40.121 6.700 -13.938 1.00 9.64 156 VAL A C 1
ATOM 1290 O O . VAL A 1 157 ? 39.721 7.810 -14.313 1.00 10.36 156 VAL A O 1
ATOM 1294 N N . ASN A 1 158 ? 39.493 5.971 -13.019 1.00 9.75 157 ASN A N 1
ATOM 1295 C CA . ASN A 1 158 ? 38.335 6.458 -12.291 1.00 9.57 157 ASN A CA 1
ATOM 1296 C C . ASN A 1 158 ? 38.642 7.818 -11.661 1.00 9.97 157 ASN A C 1
ATOM 1297 O O . ASN A 1 158 ? 37.878 8.775 -11.826 1.00 10.21 157 ASN A O 1
ATOM 1302 N N . ASP A 1 159 ? 39.791 7.917 -10.978 1.00 11.04 158 ASP A N 1
ATOM 1303 C CA . ASP A 1 159 ? 40.203 9.194 -10.386 1.00 12.55 158 ASP A CA 1
ATOM 1304 C C . ASP A 1 159 ? 40.330 10.327 -11.391 1.00 12.39 158 ASP A C 1
ATOM 1305 O O . ASP A 1 159 ? 39.838 11.435 -11.131 1.00 14.01 158 ASP A O 1
ATOM 1310 N N . LYS A 1 160 ? 40.972 10.056 -12.523 1.00 12.91 159 LYS A N 1
ATOM 1311 C CA . LYS A 1 160 ? 41.121 11.066 -13.571 1.00 13.94 159 LYS A CA 1
ATOM 1312 C C . LYS A 1 160 ? 39.736 11.500 -14.085 1.00 12.48 159 LYS A C 1
ATOM 1313 O O . LYS A 1 160 ? 39.476 12.708 -14.238 1.00 13.17 159 LYS A O 1
ATOM 1319 N N . LEU A 1 161 ? 38.850 10.534 -14.322 1.00 11.00 160 LEU A N 1
ATOM 1320 C CA . LEU A 1 161 ? 37.505 10.826 -14.773 1.00 10.48 160 LEU A CA 1
ATOM 1321 C C . LEU A 1 161 ? 36.784 11.719 -13.770 1.00 10.52 160 LEU A C 1
ATOM 1322 O O . LEU A 1 161 ? 36.239 12.756 -14.153 1.00 11.30 160 LEU A O 1
ATOM 1327 N N . ARG A 1 162 ? 36.796 11.342 -12.489 1.00 10.47 161 ARG A N 1
ATOM 1328 C CA . ARG A 1 162 ? 36.058 12.120 -11.490 1.00 11.21 161 ARG A CA 1
ATOM 1329 C C . ARG A 1 162 ? 36.627 13.516 -11.294 1.00 11.90 161 ARG A C 1
ATOM 1330 O O . ARG A 1 162 ? 35.878 14.460 -11.094 1.00 12.57 161 ARG A O 1
ATOM 1338 N N . ASP A 1 163 ? 37.943 13.628 -11.352 1.00 12.53 162 ASP A N 1
ATOM 1339 C CA . ASP A 1 163 ? 38.580 14.933 -11.234 1.00 14.54 162 ASP A CA 1
ATOM 1340 C C . ASP A 1 163 ? 38.187 15.856 -12.372 1.00 14.17 162 ASP A C 1
ATOM 1341 O O . ASP A 1 163 ? 37.914 17.028 -12.139 1.00 15.51 162 ASP A O 1
ATOM 1346 N N . THR A 1 164 ? 38.154 15.321 -13.590 1.00 13.69 163 THR A N 1
ATOM 1347 C CA . THR A 1 164 ? 37.710 16.076 -14.756 1.00 14.54 163 THR A CA 1
ATOM 1348 C C . THR A 1 164 ? 36.237 16.427 -14.645 1.00 12.58 163 THR A C 1
ATOM 1349 O O . THR A 1 164 ? 35.843 17.582 -14.871 1.00 14.06 163 THR A O 1
ATOM 1353 N N . LEU A 1 165 ? 35.416 15.462 -14.249 1.00 12.21 164 LEU A N 1
ATOM 1354 C CA . LEU A 1 165 ? 34.008 15.756 -14.017 1.00 13.17 164 LEU A CA 1
ATOM 1355 C C . LEU A 1 165 ? 33.802 16.856 -12.973 1.00 13.79 164 LEU A C 1
ATOM 1356 O O . LEU A 1 165 ? 32.974 17.751 -13.156 1.00 14.84 164 LEU A O 1
ATOM 1361 N N . PHE A 1 166 ? 34.560 16.792 -11.880 1.00 13.73 165 PHE A N 1
ATOM 1362 C CA . PHE A 1 166 ? 34.556 17.860 -10.864 1.00 14.90 165 PHE A CA 1
ATOM 1363 C C . PHE A 1 166 ? 34.889 19.217 -11.488 1.00 14.70 165 PHE A C 1
ATOM 1364 O O . PHE A 1 166 ? 34.204 20.209 -11.221 1.00 15.97 165 PHE A O 1
ATOM 1372 N N . SER A 1 167 ? 35.946 19.274 -12.292 1.00 14.32 166 SER A N 1
ATOM 1373 C CA . SER A 1 167 ? 36.306 20.526 -12.931 1.00 15.28 166 SER A CA 1
ATOM 1374 C C . SER A 1 167 ? 35.194 21.053 -13.821 1.00 14.05 166 SER A C 1
ATOM 1375 O O . SER A 1 167 ? 35.087 22.265 -14.001 1.00 15.89 166 SER A O 1
ATOM 1378 N N . LEU A 1 168 ? 34.391 20.163 -14.396 1.00 14.25 167 LEU A N 1
ATOM 1379 C CA . LEU A 1 168 ? 33.316 20.562 -15.317 1.00 14.43 167 LEU A CA 1
ATOM 1380 C C . LEU A 1 168 ? 32.170 21.243 -14.609 1.00 14.28 167 LEU A C 1
ATOM 1381 O O . LEU A 1 168 ? 31.372 21.930 -15.242 1.00 14.41 167 LEU A O 1
ATOM 1386 N N . LEU A 1 169 ? 32.092 21.065 -13.296 1.00 16.55 168 LEU A N 1
ATOM 1387 C CA . LEU A 1 169 ? 31.113 21.790 -12.518 1.00 17.93 168 LEU A CA 1
ATOM 1388 C C . LEU A 1 169 ? 31.298 23.300 -12.641 1.00 18.23 168 LEU A C 1
ATOM 1389 O O . LEU A 1 169 ? 30.349 24.031 -12.464 1.00 21.61 168 LEU A O 1
ATOM 1394 N N . ARG A 1 170 ? 32.497 23.770 -12.990 1.00 19.04 169 ARG A N 1
ATOM 1395 C CA . ARG A 1 170 ? 32.674 25.209 -13.167 1.00 19.55 169 ARG A CA 1
ATOM 1396 C C . ARG A 1 170 ? 31.812 25.799 -14.310 1.00 18.40 169 ARG A C 1
ATOM 1397 O O . ARG A 1 170 ? 31.609 27.019 -14.334 1.00 22.27 169 ARG A O 1
ATOM 1405 N N . TYR A 1 171 ? 31.315 24.953 -15.229 1.00 16.91 170 TYR A N 1
ATOM 1406 C CA . TYR A 1 171 ? 30.571 25.421 -16.400 1.00 16.15 170 TYR A CA 1
ATOM 1407 C C . TYR A 1 171 ? 29.092 25.215 -16.195 1.00 18.20 170 TYR A C 1
ATOM 1408 O O . TYR A 1 171 ? 28.307 25.518 -17.076 1.00 18.42 170 TYR A O 1
#

Secondary structure (DSSP, 8-state):
-HHHHHHHHHHHHHHHS---HHHHHHHHHHHT--SHHHHHHHHHHHHHHHHHHHHHHHTT-EE-TT---HHHHHHTTT---S-------SEEEEETTEEEEEEEEE--SHHHHHHHHHHHHHHHHTTHHHHHHTT-EEEEEEEEES----TTS-HHHHHHHHHHHHHHTT-

Radius of gyration: 18.11 Å; Cα contacts (8 Å, |Δi|>4): 243; chains: 1; bounding box: 46×45×33 Å

Organism: Mammarenavirus lassaense (NCBI:txid3052310)